Protein AF-A0A094IDE1-F1 (afdb_monomer_lite)

pLDDT: mean 78.87, std 13.68, range [34.0, 98.5]

Structure (mmCIF, N/CA/C/O backbone):
data_AF-A0A094IDE1-F1
#
_entry.id   AF-A0A094IDE1-F1
#
loop_
_atom_site.group_PDB
_atom_site.id
_atom_site.type_symbol
_atom_site.label_atom_id
_atom_site.label_alt_id
_atom_site.label_comp_id
_atom_site.label_asym_id
_atom_site.label_entity_id
_atom_site.label_seq_id
_atom_site.pdbx_PDB_ins_code
_atom_site.Cartn_x
_atom_site.Cartn_y
_atom_site.Cartn_z
_atom_site.occupancy
_atom_site.B_iso_or_equiv
_atom_site.auth_seq_id
_atom_site.auth_comp_id
_atom_site.auth_asym_id
_atom_site.auth_atom_id
_atom_site.pdbx_PDB_model_num
ATOM 1 N N . MET A 1 1 ? 25.109 -24.967 -20.347 1.00 55.81 1 MET A N 1
ATOM 2 C CA . MET A 1 1 ? 25.948 -24.856 -19.136 1.00 55.81 1 MET A CA 1
ATOM 3 C C . MET A 1 1 ? 25.059 -24.423 -17.988 1.00 55.81 1 MET A C 1
ATOM 5 O O . MET A 1 1 ? 24.215 -23.562 -18.200 1.00 55.81 1 MET A O 1
ATOM 9 N N . ASP A 1 2 ? 25.184 -25.061 -16.828 1.00 80.00 2 ASP A N 1
ATOM 10 C CA . ASP A 1 2 ? 24.401 -24.731 -15.633 1.00 80.00 2 ASP A CA 1
ATOM 11 C C . ASP A 1 2 ? 24.764 -23.322 -15.111 1.00 80.00 2 ASP A C 1
ATOM 13 O O . ASP A 1 2 ? 25.940 -22.954 -15.069 1.00 80.00 2 ASP A O 1
ATOM 17 N N . GLN A 1 3 ? 23.766 -22.520 -14.722 1.00 69.69 3 GLN A N 1
ATOM 18 C CA . GLN A 1 3 ? 23.968 -21.130 -14.281 1.00 69.69 3 GLN A CA 1
ATOM 19 C C . GLN A 1 3 ? 24.822 -21.046 -13.009 1.00 69.69 3 GLN A C 1
ATOM 21 O O . GLN A 1 3 ? 25.585 -20.094 -12.828 1.00 69.69 3 GLN A O 1
ATOM 26 N N . GLY A 1 4 ? 24.750 -22.070 -12.152 1.00 72.75 4 GLY A N 1
ATOM 27 C CA . GLY A 1 4 ? 25.631 -22.200 -10.993 1.00 72.75 4 GLY A CA 1
ATOM 28 C C . GLY A 1 4 ? 27.096 -22.397 -11.386 1.00 72.75 4 GLY A C 1
ATOM 29 O O . GLY A 1 4 ? 27.989 -21.887 -10.711 1.00 72.75 4 GLY A O 1
ATOM 30 N N . THR A 1 5 ? 27.353 -23.069 -12.508 1.00 78.56 5 THR A N 1
ATOM 31 C CA . THR A 1 5 ? 28.706 -23.309 -13.030 1.00 78.56 5 THR A CA 1
ATOM 32 C C . THR A 1 5 ? 29.321 -22.026 -13.600 1.00 78.56 5 THR A C 1
ATOM 34 O O . THR A 1 5 ? 30.463 -21.704 -13.278 1.00 78.56 5 THR A O 1
ATOM 37 N N . GLN A 1 6 ? 28.542 -21.224 -14.334 1.00 78.31 6 GLN A N 1
ATOM 38 C CA . GLN A 1 6 ? 28.985 -19.924 -14.858 1.00 78.31 6 GLN A CA 1
ATOM 39 C C . GLN A 1 6 ? 29.298 -18.915 -13.737 1.00 78.31 6 GLN A C 1
ATOM 41 O O . GLN A 1 6 ? 30.279 -18.174 -13.809 1.00 78.31 6 GLN A O 1
ATOM 46 N N . MET A 1 7 ? 28.494 -18.899 -12.666 1.00 80.88 7 MET A N 1
ATOM 47 C CA . MET A 1 7 ? 28.746 -18.019 -11.521 1.00 80.88 7 MET A CA 1
ATOM 48 C C . MET A 1 7 ? 29.984 -18.461 -10.721 1.00 80.88 7 MET A C 1
ATOM 50 O O . MET A 1 7 ? 30.733 -17.614 -10.232 1.00 80.88 7 MET A O 1
ATOM 54 N N . ARG A 1 8 ? 30.235 -19.776 -10.618 1.00 83.69 8 ARG A N 1
ATOM 55 C CA . ARG A 1 8 ? 31.459 -20.327 -10.007 1.00 83.69 8 ARG A CA 1
ATOM 56 C C . ARG A 1 8 ? 32.709 -19.962 -10.795 1.00 83.69 8 ARG A C 1
ATOM 58 O O . ARG A 1 8 ? 33.709 -19.603 -10.185 1.00 83.69 8 ARG A O 1
ATOM 65 N N . GLU A 1 9 ? 32.639 -19.998 -12.120 1.00 86.44 9 GLU A N 1
ATOM 66 C CA . GLU A 1 9 ? 33.736 -19.567 -12.987 1.00 86.44 9 GLU A CA 1
ATOM 67 C C . GLU A 1 9 ? 34.013 -18.062 -12.845 1.00 86.44 9 GLU A C 1
ATOM 69 O O . GLU A 1 9 ? 35.162 -17.659 -12.681 1.00 86.44 9 GLU A O 1
ATOM 74 N N . ALA A 1 10 ? 32.963 -17.232 -12.815 1.00 85.44 10 ALA A N 1
ATOM 75 C CA . ALA A 1 10 ? 33.103 -15.783 -12.673 1.00 85.44 10 ALA A CA 1
ATOM 76 C C . ALA A 1 10 ? 33.709 -15.362 -11.321 1.00 85.44 10 ALA A C 1
ATOM 78 O O . ALA A 1 10 ? 34.548 -14.465 -11.282 1.00 85.44 10 ALA A O 1
ATOM 79 N N . LEU A 1 11 ? 33.293 -15.994 -10.217 1.00 84.44 11 LEU A N 1
ATOM 80 C CA . LEU A 1 11 ? 33.782 -15.692 -8.863 1.00 84.44 11 LEU A CA 1
ATOM 81 C C . LEU A 1 11 ? 35.120 -16.375 -8.536 1.00 84.44 11 LEU A C 1
ATOM 83 O O . LEU A 1 11 ? 35.848 -15.912 -7.655 1.00 84.44 11 LEU A O 1
ATOM 87 N N . GLY A 1 12 ? 35.448 -17.468 -9.230 1.00 87.81 12 GLY A N 1
ATOM 88 C CA . GLY A 1 12 ? 36.700 -18.203 -9.083 1.00 87.81 12 GLY A CA 1
ATOM 89 C C . GLY A 1 12 ? 37.031 -18.540 -7.626 1.00 87.81 12 GLY A C 1
ATOM 90 O O . GLY A 1 12 ? 36.209 -19.068 -6.877 1.00 87.81 12 GLY A O 1
ATOM 91 N N . HIS A 1 13 ? 38.253 -18.204 -7.210 1.00 83.56 13 HIS A N 1
ATOM 92 C CA . HIS A 1 13 ? 38.756 -18.471 -5.859 1.00 83.56 13 HIS A CA 1
ATOM 93 C C . HIS A 1 13 ? 38.048 -17.673 -4.745 1.00 83.56 13 HIS A C 1
ATOM 95 O O . HIS A 1 13 ? 38.183 -18.027 -3.576 1.00 83.56 13 HIS A O 1
ATOM 101 N N . GLN A 1 14 ? 37.284 -16.628 -5.090 1.00 82.75 14 GLN A N 1
ATOM 102 C CA . GLN A 1 14 ? 36.482 -15.825 -4.153 1.00 82.75 14 GLN A CA 1
ATOM 103 C C . GLN A 1 14 ? 35.019 -16.287 -4.109 1.00 82.75 14 GLN A C 1
ATOM 105 O O . GLN A 1 14 ? 34.129 -15.568 -3.648 1.00 82.75 14 GLN A O 1
ATOM 110 N N . TRP A 1 15 ? 34.744 -17.507 -4.578 1.00 85.12 15 TRP A N 1
ATOM 111 C CA . TRP A 1 15 ? 33.437 -18.128 -4.419 1.00 85.12 15 TRP A CA 1
ATOM 112 C C . TRP A 1 15 ? 32.988 -18.133 -2.948 1.00 85.12 15 TRP A C 1
ATOM 114 O O . TRP A 1 15 ? 33.738 -18.505 -2.046 1.00 85.12 15 TRP A O 1
ATOM 124 N N . GLY A 1 16 ? 31.737 -17.732 -2.708 1.00 84.44 16 GLY A N 1
ATOM 125 C CA . GLY A 1 16 ? 31.177 -17.595 -1.360 1.00 84.44 16 GLY A CA 1
ATOM 126 C C . GLY A 1 16 ? 31.509 -16.267 -0.671 1.00 84.44 16 GLY A C 1
ATOM 127 O O . GLY A 1 16 ? 31.063 -16.036 0.454 1.00 84.44 16 GLY A O 1
ATOM 128 N N . ASP A 1 17 ? 32.249 -15.370 -1.325 1.00 87.88 17 ASP A N 1
ATOM 129 C CA . ASP A 1 17 ? 32.422 -14.004 -0.852 1.00 87.88 17 ASP A CA 1
ATOM 130 C C . ASP A 1 17 ? 31.325 -13.073 -1.366 1.00 87.88 17 ASP A C 1
ATOM 132 O O . ASP A 1 17 ? 31.379 -12.560 -2.481 1.00 87.88 17 ASP A O 1
ATOM 136 N N . GLN A 1 18 ? 30.308 -12.861 -0.528 1.00 88.19 18 GLN A N 1
ATOM 137 C CA . GLN A 1 18 ? 29.181 -11.988 -0.851 1.00 88.19 18 GLN A CA 1
ATOM 138 C C . GLN A 1 18 ? 29.598 -10.525 -1.011 1.00 88.19 18 GLN A C 1
ATOM 140 O O . GLN A 1 18 ? 29.046 -9.842 -1.869 1.00 88.19 18 GLN A O 1
ATOM 145 N N . ALA A 1 19 ? 30.571 -10.048 -0.227 1.00 89.25 19 ALA A N 1
ATOM 146 C CA . ALA A 1 19 ? 31.043 -8.676 -0.352 1.00 89.25 19 ALA A CA 1
ATOM 147 C C . ALA A 1 19 ? 31.693 -8.488 -1.727 1.00 89.25 19 ALA A C 1
ATOM 149 O O . ALA A 1 19 ? 31.255 -7.639 -2.499 1.00 89.25 19 ALA A O 1
ATOM 150 N N . TYR A 1 20 ? 32.628 -9.368 -2.093 1.00 90.69 20 TYR A N 1
ATOM 151 C CA . TYR A 1 20 ? 33.264 -9.341 -3.410 1.00 90.69 20 TYR A CA 1
ATOM 152 C C . TYR A 1 20 ? 32.256 -9.476 -4.563 1.00 90.69 20 TYR A C 1
ATOM 154 O O . TYR A 1 20 ? 32.293 -8.698 -5.519 1.00 90.69 20 TYR A O 1
ATOM 162 N N . ALA A 1 21 ? 31.315 -10.421 -4.453 1.00 89.81 21 ALA A N 1
ATOM 163 C CA . ALA A 1 21 ? 30.282 -10.667 -5.459 1.00 89.81 21 ALA A CA 1
ATOM 164 C C . ALA A 1 21 ? 29.411 -9.430 -5.736 1.00 89.81 21 ALA A C 1
ATOM 166 O O . ALA A 1 21 ? 28.999 -9.198 -6.873 1.00 89.81 21 ALA A O 1
ATOM 167 N N . LEU A 1 22 ? 29.152 -8.624 -4.705 1.00 89.94 22 LEU A N 1
ATOM 168 C CA . LEU A 1 22 ? 28.346 -7.407 -4.795 1.00 89.94 22 LEU A CA 1
ATOM 169 C C . LEU A 1 22 ? 29.171 -6.153 -5.102 1.00 89.94 22 LEU A C 1
ATOM 171 O O . LEU A 1 22 ? 28.612 -5.061 -5.180 1.00 89.94 22 LEU A O 1
ATOM 175 N N . GLY A 1 23 ? 30.485 -6.283 -5.298 1.00 90.50 23 GLY A N 1
ATOM 176 C CA . GLY A 1 23 ? 31.343 -5.126 -5.513 1.00 90.50 23 GLY A CA 1
ATOM 177 C C . GLY A 1 23 ? 31.564 -4.310 -4.243 1.00 90.50 23 GLY A C 1
ATOM 178 O O . GLY A 1 23 ? 31.624 -3.084 -4.309 1.00 90.50 23 GLY A O 1
ATOM 179 N N . ALA A 1 24 ? 31.724 -4.980 -3.108 1.00 90.62 24 ALA A N 1
ATOM 180 C CA . ALA A 1 24 ? 32.200 -4.410 -1.860 1.00 90.62 24 ALA A CA 1
ATOM 181 C C . ALA A 1 24 ? 33.554 -5.020 -1.463 1.00 90.62 24 ALA A C 1
ATOM 183 O O . ALA A 1 24 ? 33.880 -6.157 -1.803 1.00 90.62 24 ALA A O 1
ATOM 184 N N . TRP A 1 25 ? 34.333 -4.255 -0.703 1.00 91.62 25 TRP A N 1
ATOM 185 C CA . TRP A 1 25 ? 35.571 -4.730 -0.090 1.00 91.62 25 TRP A CA 1
ATOM 186 C C . TRP A 1 25 ? 35.246 -5.671 1.079 1.00 91.62 25 TRP A C 1
ATOM 188 O O . TRP A 1 25 ? 34.491 -5.292 1.977 1.00 91.62 25 TRP A O 1
ATOM 198 N N . SER A 1 26 ? 35.799 -6.887 1.076 1.00 85.69 26 SER A N 1
ATOM 199 C CA . SER A 1 26 ? 35.499 -7.918 2.082 1.00 85.69 26 SER A CA 1
ATOM 200 C C . SER A 1 26 ? 36.403 -7.847 3.316 1.00 85.69 26 SER A C 1
ATOM 202 O O . SER A 1 26 ? 36.027 -8.322 4.386 1.00 85.69 26 SER A O 1
ATOM 204 N N . GLY A 1 27 ? 37.617 -7.300 3.169 1.00 85.19 27 GLY A N 1
ATOM 205 C CA . GLY A 1 27 ? 38.650 -7.310 4.213 1.00 85.19 27 GLY A CA 1
ATOM 206 C C . GLY A 1 27 ? 39.149 -8.704 4.596 1.00 85.19 27 GLY A C 1
ATOM 207 O O . GLY A 1 27 ? 39.802 -8.873 5.626 1.00 85.19 27 GLY A O 1
ATOM 208 N N . ARG A 1 28 ? 38.837 -9.720 3.786 1.00 83.75 28 ARG A N 1
ATOM 209 C CA . ARG A 1 28 ? 39.123 -11.118 4.087 1.00 83.75 28 ARG A CA 1
ATOM 210 C C . ARG A 1 28 ? 40.629 -11.389 3.986 1.00 83.75 28 ARG A C 1
ATOM 212 O O . ARG A 1 28 ? 41.303 -10.932 3.061 1.00 83.75 28 ARG A O 1
ATOM 219 N N . LEU A 1 29 ? 41.161 -12.134 4.953 1.00 85.06 29 LEU A N 1
ATOM 220 C CA . LEU A 1 29 ? 42.568 -12.534 4.999 1.00 85.06 29 LEU A CA 1
ATOM 221 C C . LEU A 1 29 ? 42.732 -13.957 4.463 1.00 85.06 29 LEU A C 1
ATOM 223 O O . LEU A 1 29 ? 41.872 -14.811 4.675 1.00 85.06 29 LEU A O 1
ATOM 227 N N . ASN A 1 30 ? 43.852 -14.228 3.796 1.00 82.94 30 ASN A N 1
ATOM 228 C CA . ASN A 1 30 ? 44.222 -15.592 3.428 1.00 82.94 30 ASN A CA 1
ATOM 229 C C . ASN A 1 30 ? 44.896 -16.334 4.601 1.00 82.94 30 ASN A C 1
ATOM 231 O O . ASN A 1 30 ? 45.147 -15.779 5.673 1.00 82.94 30 ASN A O 1
ATOM 235 N N . THR A 1 31 ? 45.265 -17.596 4.375 1.00 83.19 31 THR A N 1
ATOM 236 C CA . THR A 1 31 ? 45.986 -18.441 5.346 1.00 83.19 31 THR A CA 1
ATOM 237 C C . THR A 1 31 ? 47.345 -17.878 5.777 1.00 83.19 31 THR A C 1
ATOM 239 O O . THR A 1 31 ? 47.835 -18.219 6.848 1.00 83.19 31 THR A O 1
ATOM 242 N N . ARG A 1 32 ? 47.938 -16.980 4.982 1.00 86.00 32 ARG A N 1
ATOM 243 C CA . ARG A 1 32 ? 49.190 -16.266 5.277 1.00 86.00 32 ARG A CA 1
ATOM 244 C C . ARG A 1 32 ? 48.961 -14.891 5.921 1.00 86.00 32 ARG A C 1
ATOM 246 O O . ARG A 1 32 ? 49.900 -14.109 6.016 1.00 86.00 32 ARG A O 1
ATOM 253 N N . ARG A 1 33 ? 47.732 -14.593 6.366 1.00 83.12 33 ARG A N 1
ATOM 254 C CA . ARG A 1 33 ? 47.313 -13.314 6.971 1.00 83.12 33 ARG A CA 1
ATOM 255 C C . ARG A 1 33 ? 47.503 -12.085 6.072 1.00 83.12 33 ARG A C 1
ATOM 257 O O . ARG A 1 33 ? 47.587 -10.970 6.577 1.00 83.12 33 ARG A O 1
ATOM 264 N N . THR A 1 34 ? 47.527 -12.254 4.752 1.00 84.62 34 THR A N 1
ATOM 265 C CA . THR A 1 34 ? 47.519 -11.123 3.813 1.00 84.62 34 THR A CA 1
ATOM 266 C C . THR A 1 34 ? 46.099 -10.841 3.329 1.00 84.62 34 THR A C 1
ATOM 268 O O . THR A 1 34 ? 45.312 -11.771 3.136 1.00 84.62 34 THR A O 1
ATOM 271 N N . LEU A 1 35 ? 45.777 -9.564 3.110 1.00 86.44 35 LEU A N 1
ATOM 272 C CA . LEU A 1 35 ? 44.493 -9.126 2.552 1.00 86.44 35 LEU A CA 1
ATOM 273 C C . LEU A 1 35 ? 44.296 -9.691 1.144 1.00 86.44 35 LEU A C 1
ATOM 275 O O . LEU A 1 35 ? 45.132 -9.472 0.271 1.00 86.44 35 LEU A O 1
ATOM 279 N N . ILE A 1 36 ? 43.185 -10.397 0.932 1.00 83.81 36 ILE A N 1
ATOM 280 C CA . ILE A 1 36 ? 42.816 -10.977 -0.368 1.00 83.81 36 ILE A CA 1
ATOM 281 C C . ILE A 1 36 ? 42.473 -9.863 -1.366 1.00 83.81 36 ILE A C 1
ATOM 283 O O . ILE A 1 36 ? 42.925 -9.889 -2.504 1.00 83.81 36 ILE A O 1
ATOM 287 N N . ASP A 1 37 ? 41.740 -8.848 -0.907 1.00 83.06 37 ASP A N 1
ATOM 288 C CA . ASP A 1 37 ? 41.305 -7.706 -1.720 1.00 83.06 37 ASP A CA 1
ATOM 289 C C . ASP A 1 37 ? 42.350 -6.580 -1.811 1.00 83.06 37 ASP A C 1
ATOM 291 O O . ASP A 1 37 ? 42.128 -5.570 -2.479 1.00 83.06 37 ASP A O 1
ATOM 295 N N . GLY A 1 38 ? 43.482 -6.730 -1.118 1.00 86.12 38 GLY A N 1
ATOM 296 C CA . GLY A 1 38 ? 44.446 -5.654 -0.923 1.00 86.12 38 GLY A CA 1
ATOM 297 C C . GLY A 1 38 ? 43.930 -4.519 -0.018 1.00 86.12 38 GLY A C 1
ATOM 298 O O . GLY A 1 38 ? 42.896 -4.658 0.652 1.00 86.12 38 GLY A O 1
ATOM 299 N N . PRO A 1 39 ? 44.677 -3.401 0.050 1.00 87.88 39 PRO A N 1
ATOM 300 C CA . PRO A 1 39 ? 44.295 -2.218 0.817 1.00 87.88 39 PRO A CA 1
ATOM 301 C C . PRO A 1 39 ? 42.953 -1.658 0.342 1.00 87.88 39 PRO A C 1
ATOM 303 O O . PRO A 1 39 ? 42.670 -1.620 -0.856 1.00 87.88 39 PRO A O 1
ATOM 306 N N . LYS A 1 40 ? 42.122 -1.195 1.278 1.00 85.88 40 LYS A N 1
ATOM 307 C CA . LYS A 1 40 ? 40.785 -0.672 0.964 1.00 85.88 40 LYS A CA 1
ATOM 308 C C . LYS A 1 40 ? 40.859 0.580 0.086 1.00 85.88 40 LYS A C 1
ATOM 310 O O . LYS A 1 40 ? 39.990 0.809 -0.747 1.00 85.88 40 LYS A O 1
ATOM 315 N N . GLU A 1 41 ? 41.911 1.368 0.260 1.00 87.88 41 GLU A N 1
ATOM 316 C CA . GLU A 1 41 ? 42.139 2.660 -0.385 1.00 87.88 41 GLU A CA 1
ATOM 317 C C . GLU A 1 41 ? 42.417 2.521 -1.887 1.00 87.88 41 GLU A C 1
ATOM 319 O O . GLU A 1 41 ? 42.100 3.419 -2.664 1.00 87.88 41 GLU A O 1
ATOM 324 N N . SER A 1 42 ? 42.987 1.390 -2.308 1.00 86.94 42 SER A N 1
ATOM 325 C CA . SER A 1 42 ? 43.274 1.079 -3.712 1.00 86.94 42 SER A CA 1
ATOM 326 C C . SER A 1 42 ? 42.302 0.061 -4.312 1.00 86.94 42 SER A C 1
ATOM 328 O O . SER A 1 42 ? 42.456 -0.335 -5.472 1.00 86.94 42 SER A O 1
ATOM 330 N N . TRP A 1 43 ? 41.289 -0.348 -3.545 1.00 89.38 43 TRP A N 1
ATOM 331 C CA . TRP A 1 43 ? 40.355 -1.384 -3.947 1.00 89.38 43 TRP A CA 1
ATOM 332 C C . TRP A 1 43 ? 39.455 -0.930 -5.099 1.00 89.38 43 TRP A C 1
ATOM 334 O O . TRP A 1 43 ? 38.928 0.185 -5.114 1.00 89.38 43 TRP A O 1
ATOM 344 N N . LYS A 1 44 ? 39.248 -1.826 -6.071 1.00 90.62 44 LYS A N 1
ATOM 345 C CA . LYS A 1 44 ? 38.354 -1.601 -7.208 1.00 90.62 44 LYS A CA 1
ATOM 346 C C . LYS A 1 44 ? 37.441 -2.809 -7.424 1.00 90.62 44 LYS A C 1
ATOM 348 O O . LYS A 1 44 ? 37.935 -3.937 -7.450 1.00 90.62 44 LYS A O 1
ATOM 353 N N . PRO A 1 45 ? 36.135 -2.590 -7.651 1.00 91.50 45 PRO A N 1
ATOM 354 C CA . PRO A 1 45 ? 35.205 -3.669 -7.939 1.00 91.50 45 PRO A CA 1
ATOM 355 C C . PRO A 1 45 ? 35.550 -4.383 -9.246 1.00 91.50 45 PRO A C 1
ATOM 357 O O . PRO A 1 45 ? 35.848 -3.752 -10.265 1.00 91.50 45 PRO A O 1
ATOM 360 N N . ASN A 1 46 ? 35.396 -5.706 -9.256 1.00 90.31 46 ASN A N 1
ATOM 361 C CA . ASN A 1 46 ? 35.456 -6.475 -10.489 1.00 90.31 46 ASN A CA 1
ATOM 362 C C . ASN A 1 46 ? 34.113 -6.386 -11.231 1.00 90.31 46 ASN A C 1
ATOM 364 O O . ASN A 1 46 ? 33.170 -7.130 -10.963 1.00 90.31 46 ASN A O 1
ATOM 368 N N . LEU A 1 47 ? 34.030 -5.481 -12.209 1.00 89.44 47 LEU A N 1
ATOM 369 C CA . LEU A 1 47 ? 32.820 -5.269 -13.012 1.00 89.44 47 LEU A CA 1
ATOM 370 C C . LEU A 1 47 ? 32.346 -6.528 -13.754 1.00 89.44 47 LEU A C 1
ATOM 372 O O . LEU A 1 47 ? 31.150 -6.654 -14.009 1.00 89.44 47 LEU A O 1
ATOM 376 N N . LYS A 1 48 ? 33.246 -7.459 -14.107 1.00 90.12 48 LYS A N 1
ATOM 377 C CA . LYS A 1 48 ? 32.859 -8.724 -14.755 1.00 90.12 48 LYS A CA 1
ATOM 378 C C . LYS A 1 48 ? 32.077 -9.611 -13.786 1.00 90.12 48 LYS A C 1
ATOM 380 O O . LYS A 1 48 ? 31.047 -10.155 -14.169 1.00 90.12 48 LYS A O 1
ATOM 385 N N . VAL A 1 49 ? 32.526 -9.679 -12.533 1.00 90.12 49 VAL A N 1
ATOM 386 C CA . VAL A 1 49 ? 31.852 -10.415 -11.453 1.00 90.12 49 VAL A CA 1
ATOM 387 C C . VAL A 1 49 ? 30.492 -9.801 -11.157 1.00 90.12 49 VAL A C 1
ATOM 389 O O . VAL A 1 49 ? 29.493 -10.508 -11.177 1.00 90.12 49 VAL A O 1
ATOM 392 N N . ILE A 1 50 ? 30.427 -8.480 -10.981 1.00 89.50 50 ILE A N 1
ATOM 393 C CA . ILE A 1 50 ? 29.166 -7.786 -10.683 1.00 89.50 50 ILE A CA 1
ATOM 394 C C . ILE A 1 50 ? 28.144 -8.003 -11.805 1.00 89.50 50 ILE A C 1
ATOM 396 O O . ILE A 1 50 ? 26.993 -8.338 -11.540 1.00 89.50 50 ILE A O 1
ATOM 400 N N . LYS A 1 51 ? 28.560 -7.870 -13.072 1.00 90.31 51 LYS A N 1
ATOM 401 C CA . LYS A 1 51 ? 27.685 -8.139 -14.223 1.00 90.31 51 LYS A CA 1
ATOM 402 C C . LYS A 1 51 ? 27.210 -9.590 -14.258 1.00 90.31 51 LYS A C 1
ATOM 404 O O . LYS A 1 51 ? 26.040 -9.820 -14.545 1.00 90.31 51 LYS A O 1
ATOM 409 N N . ALA A 1 52 ? 28.083 -10.549 -13.946 1.00 89.38 52 ALA A N 1
ATOM 410 C CA . ALA A 1 52 ? 27.716 -11.960 -13.875 1.00 89.38 52 ALA A CA 1
ATOM 411 C C . ALA A 1 52 ? 26.715 -12.239 -12.741 1.00 89.38 52 ALA A C 1
ATOM 413 O O . ALA A 1 52 ? 25.758 -12.977 -12.950 1.00 89.38 52 ALA A O 1
ATOM 414 N N . VAL A 1 53 ? 26.881 -11.609 -11.573 1.00 90.50 53 VAL A N 1
ATOM 415 C CA . VAL A 1 53 ? 25.960 -11.736 -10.431 1.00 90.50 53 VAL A CA 1
ATOM 416 C C . VAL A 1 53 ? 24.598 -11.121 -10.745 1.00 90.50 53 VAL A C 1
ATOM 418 O O . VAL A 1 53 ? 23.578 -11.754 -10.480 1.00 90.50 53 VAL A O 1
ATOM 421 N N . ILE A 1 54 ? 24.564 -9.935 -11.363 1.00 87.88 54 ILE A N 1
ATOM 422 C CA . ILE A 1 54 ? 23.315 -9.312 -11.828 1.00 87.88 54 ILE A CA 1
ATOM 423 C C . ILE A 1 54 ? 22.634 -10.222 -12.852 1.00 87.88 54 ILE A C 1
ATOM 425 O O . ILE A 1 54 ? 21.474 -10.564 -12.664 1.00 87.88 54 ILE A O 1
ATOM 429 N N . HIS A 1 55 ? 23.353 -10.674 -13.884 1.00 86.81 55 HIS A N 1
ATOM 430 C CA . HIS A 1 55 ? 22.812 -11.577 -14.905 1.00 86.81 55 HIS A CA 1
ATOM 431 C C . HIS A 1 55 ? 22.272 -12.876 -14.292 1.00 86.81 55 HIS A C 1
ATOM 433 O O . HIS A 1 55 ? 21.209 -13.359 -14.675 1.00 86.81 55 HIS A O 1
ATOM 439 N N . PHE A 1 56 ? 22.991 -13.471 -13.344 1.00 87.81 56 PHE A N 1
ATOM 440 C CA . PHE A 1 56 ? 22.532 -14.667 -12.648 1.00 87.81 56 PHE A CA 1
ATOM 441 C C . PHE A 1 56 ? 21.245 -14.386 -11.864 1.00 87.81 56 PHE A C 1
ATOM 443 O O . PHE A 1 56 ? 20.276 -15.135 -11.971 1.00 87.81 56 PHE A O 1
ATOM 450 N N . ALA A 1 57 ? 21.199 -13.287 -11.110 1.00 87.19 57 ALA A N 1
ATOM 451 C CA . ALA A 1 57 ? 20.033 -12.917 -10.319 1.00 87.19 57 ALA A CA 1
ATOM 452 C C . ALA A 1 57 ? 18.802 -12.610 -11.190 1.00 87.19 57 ALA A C 1
ATOM 454 O O . ALA A 1 57 ? 17.693 -12.987 -10.815 1.00 87.19 57 ALA A O 1
ATOM 455 N N . THR A 1 58 ? 18.987 -11.995 -12.360 1.00 83.12 58 THR A N 1
ATOM 456 C CA . THR A 1 58 ? 17.891 -11.737 -13.304 1.00 83.12 58 THR A CA 1
ATOM 457 C C . THR A 1 58 ? 17.419 -13.003 -14.006 1.00 83.12 58 THR A C 1
ATOM 459 O O . THR A 1 58 ? 16.224 -13.268 -14.062 1.00 83.12 58 THR A O 1
ATOM 462 N N . THR A 1 59 ? 18.341 -13.845 -14.478 1.00 83.81 59 THR A N 1
ATOM 463 C CA . THR A 1 59 ? 17.987 -15.058 -15.240 1.00 83.81 59 THR A CA 1
ATOM 464 C C . THR A 1 59 ? 17.393 -16.153 -14.351 1.00 83.81 59 THR A C 1
ATOM 466 O O . THR A 1 59 ? 16.587 -16.953 -14.815 1.00 83.81 59 THR A O 1
ATOM 469 N N . THR A 1 60 ? 17.746 -16.181 -13.062 1.00 83.69 60 THR A N 1
ATOM 470 C CA . THR A 1 60 ? 17.111 -17.070 -12.070 1.00 83.69 60 THR A CA 1
ATOM 471 C C . THR A 1 60 ? 15.798 -16.518 -11.505 1.00 83.69 60 THR A C 1
ATOM 473 O O . THR A 1 60 ? 15.212 -17.152 -10.630 1.00 83.69 60 THR A O 1
ATOM 476 N N . GLY A 1 61 ? 15.341 -15.338 -11.949 1.00 79.38 61 GLY A N 1
ATOM 477 C CA . GLY A 1 61 ? 14.122 -14.696 -11.443 1.00 79.38 61 GLY A CA 1
ATOM 478 C C . GLY A 1 61 ? 14.219 -14.215 -9.990 1.00 79.38 61 GLY A C 1
ATOM 479 O O . GLY A 1 61 ? 13.207 -13.898 -9.371 1.00 79.38 61 GLY A O 1
ATOM 480 N N . ARG A 1 62 ? 15.428 -14.154 -9.414 1.00 79.62 62 ARG A N 1
ATOM 481 C CA . ARG A 1 62 ? 15.660 -13.606 -8.065 1.00 79.62 62 ARG A CA 1
ATOM 482 C C . ARG A 1 62 ? 15.536 -12.084 -8.042 1.00 79.62 62 ARG A C 1
ATOM 484 O O . ARG A 1 62 ? 15.267 -11.511 -6.991 1.00 79.62 62 ARG A O 1
ATOM 491 N N . ILE A 1 63 ? 15.747 -11.444 -9.191 1.00 75.19 63 ILE A N 1
ATOM 492 C CA . ILE A 1 63 ? 15.518 -10.020 -9.425 1.00 75.19 63 ILE A CA 1
ATOM 493 C C . ILE A 1 63 ? 14.733 -9.887 -10.731 1.00 75.19 63 ILE A C 1
ATOM 495 O O . ILE A 1 63 ? 15.246 -10.221 -11.795 1.00 75.19 63 ILE A O 1
ATOM 499 N N . ASN A 1 64 ? 13.510 -9.366 -10.667 1.00 69.44 64 ASN A N 1
ATOM 500 C CA . ASN A 1 64 ? 12.751 -9.021 -11.867 1.00 69.44 64 ASN A CA 1
ATOM 501 C C . ASN A 1 64 ? 13.279 -7.704 -12.445 1.00 69.44 64 ASN A C 1
ATOM 503 O O . ASN A 1 64 ? 13.186 -6.657 -11.805 1.00 69.44 64 ASN A O 1
ATOM 507 N N . THR A 1 65 ? 13.832 -7.762 -13.657 1.00 62.81 65 THR A N 1
ATOM 508 C CA . THR A 1 65 ? 14.241 -6.581 -14.441 1.00 62.81 65 THR A CA 1
ATOM 509 C C . THR A 1 65 ? 13.294 -6.273 -15.589 1.00 62.81 65 THR A C 1
ATOM 511 O O . THR A 1 65 ? 13.635 -5.460 -16.450 1.00 62.81 65 THR A O 1
ATOM 514 N N . ASP A 1 66 ? 12.123 -6.911 -15.624 1.00 63.22 66 ASP A N 1
ATOM 515 C CA . ASP A 1 66 ? 11.109 -6.581 -16.615 1.00 63.22 66 ASP A CA 1
ATOM 516 C C . ASP A 1 66 ? 10.804 -5.081 -16.542 1.00 63.22 66 ASP A C 1
ATOM 518 O O . ASP A 1 66 ? 10.629 -4.543 -15.439 1.00 63.22 66 ASP A O 1
ATOM 522 N N . PRO A 1 67 ? 10.780 -4.373 -17.688 1.00 63.16 67 PRO A N 1
ATOM 523 C CA . PRO A 1 67 ? 10.414 -2.971 -17.717 1.00 63.16 67 PRO A CA 1
ATOM 524 C C . PRO A 1 67 ? 9.055 -2.814 -17.046 1.00 63.16 67 PRO A C 1
ATOM 526 O O . PRO A 1 67 ? 8.047 -3.306 -17.549 1.00 63.16 67 PRO A O 1
ATOM 529 N N . TRP A 1 68 ? 9.040 -2.155 -15.890 1.00 63.38 68 TRP A N 1
ATOM 530 C CA . TRP A 1 68 ? 7.820 -1.929 -15.130 1.00 63.38 68 TRP A CA 1
ATOM 531 C C . TRP A 1 68 ? 6.748 -1.308 -16.037 1.00 63.38 68 TRP A C 1
ATOM 533 O O . TRP A 1 68 ? 7.004 -0.305 -16.703 1.00 63.38 68 TRP A O 1
ATOM 543 N N . VAL A 1 69 ? 5.556 -1.906 -16.081 1.00 69.31 69 VAL A N 1
ATOM 544 C CA . VAL A 1 69 ? 4.426 -1.423 -16.889 1.00 69.31 69 VAL A CA 1
ATOM 545 C C . VAL A 1 69 ? 3.443 -0.686 -15.981 1.00 69.31 69 VAL A C 1
ATOM 547 O O . VAL A 1 69 ? 3.284 -1.017 -14.804 1.00 69.31 69 VAL A O 1
ATOM 550 N N . SER A 1 70 ? 2.771 0.341 -16.506 1.00 72.25 70 SER A N 1
ATOM 551 C CA . SER A 1 70 ? 1.716 1.024 -15.759 1.00 72.25 70 SER A CA 1
ATOM 552 C C . SER A 1 70 ? 0.614 0.045 -15.365 1.00 72.25 70 SER A C 1
ATOM 554 O O . SER A 1 70 ? -0.011 -0.569 -16.228 1.00 72.25 70 SER A O 1
ATOM 556 N N . GLN A 1 71 ? 0.363 -0.068 -14.069 1.00 78.38 71 GLN A N 1
ATOM 557 C CA . GLN A 1 71 ? -0.628 -0.949 -13.470 1.00 78.38 71 GLN A CA 1
ATOM 558 C C . GLN A 1 71 ? -1.253 -0.237 -12.275 1.00 78.38 71 GLN A C 1
ATOM 560 O O . GLN A 1 71 ? -0.671 0.691 -11.708 1.00 78.38 71 GLN A O 1
ATOM 565 N N . THR A 1 72 ? -2.461 -0.655 -11.912 1.00 84.25 72 THR A N 1
ATOM 566 C CA . THR A 1 72 ? -3.147 -0.129 -10.732 1.00 84.25 72 THR A CA 1
ATOM 567 C C . THR A 1 72 ? -2.369 -0.555 -9.481 1.00 84.25 72 THR A C 1
ATOM 569 O O . THR A 1 72 ? -2.168 -1.755 -9.310 1.00 84.25 72 THR A O 1
ATOM 572 N N . PRO A 1 73 ? -1.893 0.380 -8.640 1.00 85.00 73 PRO A N 1
ATOM 573 C CA . PRO A 1 73 ? -1.191 0.028 -7.412 1.00 85.00 73 PRO A CA 1
ATOM 574 C C . PRO A 1 73 ? -2.179 -0.464 -6.350 1.00 85.00 73 PRO A C 1
ATOM 576 O O . PRO A 1 73 ? -3.226 0.153 -6.157 1.00 85.00 73 PRO A O 1
ATOM 579 N N . HIS A 1 74 ? -1.814 -1.529 -5.638 1.00 82.75 74 HIS A N 1
ATOM 580 C CA . HIS A 1 74 ? -2.616 -2.114 -4.553 1.00 82.75 74 HIS A CA 1
ATOM 581 C C . HIS A 1 74 ? -1.999 -1.873 -3.171 1.00 82.75 74 HIS A C 1
ATOM 583 O O . HIS A 1 74 ? -2.613 -2.160 -2.149 1.00 82.75 74 HIS A O 1
ATOM 589 N N . ASN A 1 75 ? -0.769 -1.360 -3.118 1.00 83.94 75 ASN A N 1
ATOM 590 C CA . ASN A 1 75 ? -0.089 -1.029 -1.872 1.00 83.94 75 ASN A CA 1
ATOM 591 C C . ASN A 1 75 ? 0.799 0.224 -2.023 1.00 83.94 75 ASN A C 1
ATOM 593 O O . ASN A 1 75 ? 1.105 0.648 -3.146 1.00 83.94 75 ASN A O 1
ATOM 597 N N . PRO A 1 76 ? 1.243 0.830 -0.903 1.00 79.56 76 PRO A N 1
ATOM 598 C CA . PRO A 1 76 ? 2.045 2.053 -0.939 1.00 79.56 76 PRO A CA 1
ATOM 599 C C . PRO A 1 76 ? 3.375 1.902 -1.688 1.00 79.56 76 PRO A C 1
ATOM 601 O O . PRO A 1 76 ? 3.809 2.830 -2.369 1.00 79.56 76 PRO A O 1
ATOM 604 N N . THR A 1 77 ? 4.015 0.733 -1.603 1.00 79.81 77 THR A N 1
ATOM 605 C CA . THR A 1 77 ? 5.290 0.459 -2.280 1.00 79.81 77 THR A CA 1
ATOM 606 C C . THR A 1 77 ? 5.113 0.461 -3.798 1.00 79.81 77 THR A C 1
ATOM 608 O O . THR A 1 77 ? 5.874 1.115 -4.510 1.00 79.81 77 THR A O 1
ATOM 611 N N . GLU A 1 78 ? 4.064 -0.190 -4.304 1.00 83.12 78 GLU A N 1
ATOM 612 C CA . GLU A 1 78 ? 3.692 -0.157 -5.722 1.00 83.12 78 GLU A CA 1
ATOM 613 C C . GLU A 1 78 ? 3.353 1.259 -6.194 1.00 83.12 78 GLU A C 1
ATOM 615 O O . GLU A 1 78 ? 3.748 1.648 -7.293 1.00 83.12 78 GLU A O 1
ATOM 620 N N . ALA A 1 79 ? 2.678 2.064 -5.367 1.00 83.00 79 ALA A N 1
ATOM 621 C CA . ALA A 1 79 ? 2.370 3.455 -5.695 1.00 83.00 79 ALA A CA 1
ATOM 622 C C . ALA A 1 79 ? 3.643 4.313 -5.862 1.00 83.00 79 ALA A C 1
ATOM 624 O O . ALA A 1 79 ? 3.725 5.146 -6.775 1.00 83.00 79 ALA A O 1
ATOM 625 N N . LEU A 1 80 ? 4.668 4.085 -5.033 1.00 82.56 80 LEU A N 1
ATOM 626 C CA . LEU A 1 80 ? 5.975 4.741 -5.166 1.00 82.56 80 LEU A CA 1
ATOM 627 C C . LEU A 1 80 ? 6.721 4.282 -6.426 1.00 82.56 80 LEU A C 1
ATOM 629 O O . LEU A 1 80 ? 7.296 5.113 -7.141 1.00 82.56 80 LEU A O 1
ATOM 633 N N . SER A 1 81 ? 6.663 2.987 -6.744 1.00 81.44 81 SER A N 1
ATOM 634 C CA . SER A 1 81 ? 7.219 2.435 -7.984 1.00 81.44 81 SER A CA 1
ATOM 635 C C . SER A 1 81 ? 6.543 3.032 -9.225 1.00 81.44 81 SER A C 1
ATOM 637 O O . SER A 1 81 ? 7.240 3.523 -10.115 1.00 81.44 81 SER A O 1
ATOM 639 N N . GLN A 1 82 ? 5.204 3.115 -9.250 1.00 82.25 82 GLN A N 1
ATOM 640 C CA . GLN A 1 82 ? 4.443 3.779 -10.321 1.00 82.25 82 GLN A CA 1
ATOM 641 C C . GLN A 1 82 ? 4.825 5.259 -10.459 1.00 82.25 82 GLN A C 1
ATOM 643 O O . GLN A 1 82 ? 5.069 5.743 -11.562 1.00 82.25 82 GLN A O 1
ATOM 648 N N . THR A 1 83 ? 4.959 5.979 -9.342 1.00 83.00 83 THR A N 1
ATOM 649 C CA . THR A 1 83 ? 5.363 7.394 -9.350 1.00 83.00 83 THR A CA 1
ATOM 650 C C . THR A 1 83 ? 6.756 7.578 -9.957 1.00 83.00 83 THR A C 1
ATOM 652 O O . THR A 1 83 ? 6.985 8.490 -10.755 1.00 83.00 83 THR A O 1
ATOM 655 N N . THR A 1 84 ? 7.698 6.704 -9.603 1.00 83.69 84 THR A N 1
ATOM 656 C CA . THR A 1 84 ? 9.067 6.731 -10.137 1.00 83.69 84 THR A CA 1
ATOM 657 C C . THR A 1 84 ? 9.088 6.420 -11.634 1.00 83.69 84 THR A C 1
ATOM 659 O O . THR A 1 84 ? 9.787 7.095 -12.393 1.00 83.69 84 THR A O 1
ATOM 662 N N . PHE A 1 85 ? 8.269 5.461 -12.073 1.00 80.94 85 PHE A N 1
ATOM 663 C CA . PHE A 1 85 ? 8.087 5.112 -13.480 1.00 80.94 85 PHE A CA 1
ATOM 664 C C . PHE A 1 85 ? 7.486 6.262 -14.307 1.00 80.94 85 PHE A C 1
ATOM 666 O O . PHE A 1 85 ? 7.983 6.589 -15.385 1.00 80.94 85 PHE A O 1
ATOM 673 N N . VAL A 1 86 ? 6.465 6.948 -13.789 1.00 81.75 86 VAL A N 1
ATOM 674 C CA . VAL A 1 86 ? 5.885 8.130 -14.447 1.00 81.75 86 VAL A CA 1
ATOM 675 C C . VAL A 1 86 ? 6.919 9.252 -14.568 1.00 81.75 86 VAL A C 1
ATOM 677 O O . VAL A 1 86 ? 7.085 9.826 -15.646 1.00 81.75 86 VAL A O 1
ATOM 680 N N . LYS A 1 87 ? 7.675 9.533 -13.497 1.00 81.94 87 LYS A N 1
ATOM 681 C CA . LYS A 1 87 ? 8.740 10.553 -13.503 1.00 81.94 87 LYS A CA 1
ATOM 682 C C . LYS A 1 87 ? 9.828 10.256 -14.536 1.00 81.94 87 LYS A C 1
ATOM 684 O O . LYS A 1 87 ? 10.279 11.173 -15.223 1.00 81.94 87 LYS A O 1
ATOM 689 N N . SER A 1 88 ? 10.260 8.999 -14.658 1.00 79.25 88 SER A N 1
ATOM 690 C CA . SER A 1 88 ? 11.288 8.619 -15.633 1.00 79.25 88 SER A CA 1
ATOM 691 C C . SER A 1 88 ? 10.787 8.762 -17.073 1.00 79.25 88 SER A C 1
ATOM 693 O O . SER A 1 88 ? 11.519 9.285 -17.914 1.00 79.25 88 SER A O 1
ATOM 695 N N . ARG A 1 89 ? 9.525 8.397 -17.341 1.00 78.88 89 ARG A N 1
ATOM 696 C CA . ARG A 1 89 ? 8.872 8.587 -18.645 1.00 78.88 89 ARG A CA 1
ATOM 697 C C . ARG A 1 89 ? 8.745 10.054 -19.038 1.00 78.88 89 ARG A C 1
ATOM 699 O O . ARG A 1 89 ? 9.066 10.380 -20.173 1.00 78.88 89 ARG A O 1
ATOM 706 N N . ILE A 1 90 ? 8.333 10.925 -18.115 1.00 79.19 90 ILE A N 1
ATOM 707 C CA . ILE A 1 90 ? 8.238 12.372 -18.364 1.00 79.19 90 ILE A CA 1
ATOM 708 C C . ILE A 1 90 ? 9.619 12.948 -18.699 1.00 79.19 90 ILE A C 1
ATOM 710 O O . ILE A 1 90 ? 9.766 13.657 -19.688 1.00 79.19 90 ILE A O 1
ATOM 714 N N . ARG A 1 91 ? 10.651 12.602 -17.918 1.00 79.62 91 ARG A N 1
ATOM 715 C CA . ARG A 1 91 ? 12.020 13.101 -18.135 1.00 79.62 91 ARG A CA 1
ATOM 716 C C . ARG A 1 91 ? 12.622 12.646 -19.469 1.00 79.62 91 ARG A C 1
ATOM 718 O O . ARG A 1 91 ? 13.396 13.385 -20.064 1.00 79.62 91 ARG A O 1
ATOM 725 N N . GLY A 1 92 ? 12.299 11.432 -19.916 1.00 74.50 92 GLY A N 1
ATOM 726 C CA . GLY A 1 92 ? 12.787 10.866 -21.178 1.00 74.50 92 GLY A CA 1
ATOM 727 C C . GLY A 1 92 ? 11.938 11.202 -22.408 1.00 74.50 92 GLY A C 1
ATOM 728 O O . GLY A 1 92 ? 12.255 10.735 -23.498 1.00 74.50 92 GLY A O 1
ATOM 729 N N . HIS A 1 93 ? 10.851 11.960 -22.256 1.00 75.94 93 HIS A N 1
ATOM 730 C CA . HIS A 1 93 ? 9.917 12.239 -23.341 1.00 75.94 93 HIS A CA 1
ATOM 731 C C . HIS A 1 93 ? 10.486 13.286 -24.312 1.00 75.94 93 HIS A C 1
ATOM 733 O O . HIS A 1 93 ? 10.583 14.464 -23.979 1.00 75.94 93 HIS A O 1
ATOM 739 N N . GLN A 1 94 ? 10.824 12.865 -25.531 1.00 74.88 94 GLN A N 1
ATOM 740 C CA . GLN A 1 94 ? 11.267 13.739 -26.624 1.00 74.88 94 GLN A CA 1
ATOM 741 C C . GLN A 1 94 ? 10.383 13.478 -27.847 1.00 74.88 94 GLN A C 1
ATOM 743 O O . GLN A 1 94 ? 10.570 12.485 -28.547 1.00 74.88 94 GLN A O 1
ATOM 748 N N . GLY A 1 95 ? 9.359 14.313 -28.054 1.00 64.69 95 GLY A N 1
ATOM 749 C CA . GLY A 1 95 ? 8.503 14.293 -29.253 1.00 64.69 95 GLY A CA 1
ATOM 750 C C . GLY A 1 95 ? 7.696 13.010 -29.521 1.00 64.69 95 GLY A C 1
ATOM 751 O O . GLY A 1 95 ? 7.119 12.877 -30.595 1.00 64.69 95 GLY A O 1
ATOM 752 N N . SER A 1 96 ? 7.653 12.061 -28.583 1.00 69.25 96 SER A N 1
ATOM 753 C CA . SER A 1 96 ? 6.871 10.819 -28.688 1.00 69.25 96 SER A CA 1
ATOM 754 C C . SER A 1 96 ? 5.412 11.043 -28.268 1.00 69.25 96 SER A C 1
ATOM 756 O O . SER A 1 96 ? 5.045 12.115 -27.796 1.00 69.25 96 SER A O 1
ATOM 758 N N . SER A 1 97 ? 4.548 10.038 -28.447 1.00 75.12 97 SER A N 1
ATOM 759 C CA . SER A 1 97 ? 3.170 10.129 -27.953 1.00 75.12 97 SER A CA 1
ATOM 760 C C . SER A 1 97 ? 3.126 10.113 -26.411 1.00 75.12 97 SER A C 1
ATOM 762 O O . SER A 1 97 ? 3.707 9.205 -25.804 1.00 75.12 97 SER A O 1
ATOM 764 N N . PRO A 1 98 ? 2.376 11.026 -25.759 1.00 77.25 98 PRO A N 1
ATOM 765 C CA . PRO A 1 98 ? 2.201 11.046 -24.306 1.00 77.25 98 PRO A CA 1
ATOM 766 C C . PRO A 1 98 ? 1.244 9.957 -23.783 1.00 77.25 98 PRO A C 1
ATOM 768 O O . PRO A 1 98 ? 1.078 9.819 -22.570 1.00 77.25 98 PRO A O 1
ATOM 771 N N . THR A 1 99 ? 0.616 9.154 -24.653 1.00 80.50 99 THR A N 1
ATOM 772 C CA . THR A 1 99 ? -0.369 8.121 -24.270 1.00 80.50 99 THR A CA 1
ATOM 773 C C . THR A 1 99 ? 0.089 7.189 -23.133 1.00 80.50 99 THR A C 1
ATOM 775 O O . THR A 1 99 ? -0.711 6.964 -22.222 1.00 80.50 99 THR A O 1
ATOM 778 N N . PRO A 1 100 ? 1.341 6.683 -23.090 1.00 78.00 100 PRO A N 1
ATOM 779 C CA . PRO A 1 100 ? 1.797 5.840 -21.980 1.00 78.00 100 PRO A CA 1
ATOM 780 C C . PRO A 1 100 ? 1.814 6.566 -20.625 1.00 78.00 100 PRO A C 1
ATOM 782 O O . PRO A 1 100 ? 1.574 5.949 -19.590 1.00 78.00 100 PRO A O 1
ATOM 785 N N . ILE A 1 101 ? 2.067 7.880 -20.619 1.00 79.19 101 ILE A N 1
ATOM 786 C CA . ILE A 1 101 ? 2.041 8.704 -19.402 1.00 79.19 101 ILE A CA 1
ATOM 787 C C . ILE A 1 101 ? 0.594 8.848 -18.919 1.00 79.19 101 ILE A C 1
ATOM 789 O O . ILE A 1 101 ? 0.318 8.639 -17.739 1.00 79.19 101 ILE A O 1
ATOM 793 N N . PHE A 1 102 ? -0.348 9.115 -19.830 1.00 82.00 102 PHE A N 1
ATOM 794 C CA . PHE A 1 102 ? -1.770 9.190 -19.482 1.00 82.00 102 PHE A CA 1
ATOM 795 C C . PHE A 1 102 ? -2.321 7.865 -18.949 1.00 82.00 102 PHE A C 1
ATOM 797 O O . PHE A 1 102 ? -3.093 7.869 -17.992 1.00 82.00 102 PHE A O 1
ATOM 804 N N . GLN A 1 103 ? -1.907 6.729 -19.516 1.00 82.31 103 GLN A N 1
ATOM 805 C CA . GLN A 1 103 ? -2.287 5.413 -18.997 1.00 82.31 103 GLN A CA 1
ATOM 806 C C . GLN A 1 103 ? -1.769 5.198 -17.572 1.00 82.31 103 GLN A C 1
ATOM 808 O O . GLN A 1 103 ? -2.531 4.771 -16.705 1.00 82.31 103 GLN A O 1
ATOM 813 N N . ALA A 1 104 ? -0.517 5.566 -17.295 1.00 81.06 104 ALA A N 1
ATOM 814 C CA . ALA A 1 104 ? 0.047 5.471 -15.954 1.00 81.06 104 ALA A CA 1
ATOM 815 C C . ALA A 1 104 ? -0.697 6.344 -14.933 1.00 81.06 104 ALA A C 1
ATOM 817 O O . ALA A 1 104 ? -1.077 5.853 -13.870 1.00 81.06 104 ALA A O 1
ATOM 818 N N . VAL A 1 105 ? -1.009 7.595 -15.283 1.00 84.50 105 VAL A N 1
ATOM 819 C CA . VAL A 1 105 ? -1.815 8.485 -14.429 1.00 84.50 105 VAL A CA 1
ATOM 820 C C . VAL A 1 105 ? -3.227 7.923 -14.209 1.00 84.50 105 VAL A C 1
ATOM 822 O O . VAL A 1 105 ? -3.720 7.932 -13.082 1.00 84.50 105 VAL A O 1
ATOM 825 N N . LYS A 1 106 ? -3.864 7.360 -15.244 1.00 85.56 106 LYS A N 1
ATOM 826 C CA . LYS A 1 106 ? -5.180 6.707 -15.134 1.00 85.56 106 LYS A CA 1
ATOM 827 C C . LYS A 1 106 ? -5.157 5.523 -14.163 1.00 85.56 106 LYS A C 1
ATOM 829 O O . LYS A 1 106 ? -6.079 5.373 -13.364 1.00 85.56 106 LYS A O 1
ATOM 834 N N . HIS A 1 107 ? -4.124 4.686 -14.215 1.00 84.38 107 HIS A N 1
ATOM 835 C CA . HIS A 1 107 ? -3.963 3.569 -13.280 1.00 84.38 107 HIS A CA 1
ATOM 836 C C . HIS A 1 107 ? -3.708 4.037 -11.845 1.00 84.38 107 HIS A C 1
ATOM 838 O O . HIS A 1 107 ? -4.278 3.470 -10.915 1.00 84.38 107 HIS A O 1
ATOM 844 N N . MET A 1 108 ? -2.922 5.102 -11.660 1.00 86.00 108 MET A N 1
ATOM 845 C CA . MET A 1 108 ? -2.735 5.720 -10.346 1.00 86.00 108 MET A CA 1
ATOM 846 C C . MET A 1 108 ? -4.054 6.244 -9.770 1.00 86.00 108 MET A C 1
ATOM 848 O O . MET A 1 108 ? -4.345 5.976 -8.608 1.00 86.00 108 MET A O 1
ATOM 852 N N . ALA A 1 109 ? -4.871 6.934 -10.574 1.00 83.06 109 ALA A N 1
ATOM 853 C CA . ALA A 1 109 ? -6.174 7.438 -10.139 1.00 83.06 109 ALA A CA 1
ATOM 854 C C . ALA A 1 109 ? -7.099 6.302 -9.665 1.00 83.06 109 ALA A C 1
ATOM 856 O O . ALA A 1 109 ? -7.663 6.389 -8.579 1.00 83.06 109 ALA A O 1
ATOM 857 N N . LYS A 1 110 ? -7.168 5.195 -10.419 1.00 89.44 110 LYS A N 1
ATOM 858 C CA . LYS A 1 110 ? -7.927 3.997 -10.015 1.00 89.44 110 LYS A CA 1
ATOM 859 C C . LYS A 1 110 ? -7.409 3.366 -8.720 1.00 89.44 110 LYS A C 1
ATOM 861 O O . LYS A 1 110 ? -8.199 2.905 -7.906 1.00 89.44 110 LYS A O 1
ATOM 866 N N . GLY A 1 111 ? -6.091 3.334 -8.525 1.00 87.19 111 GLY A N 1
ATOM 867 C CA . GLY A 1 111 ? -5.500 2.816 -7.288 1.00 87.19 111 GLY A CA 1
ATOM 868 C C . GLY A 1 111 ? -5.843 3.687 -6.079 1.00 87.19 111 GLY A C 1
ATOM 869 O O . GLY A 1 111 ? -6.180 3.170 -5.020 1.00 87.19 111 GLY A O 1
ATOM 870 N N . MET A 1 112 ? -5.820 5.016 -6.242 1.00 87.62 112 MET A N 1
ATOM 871 C CA . MET A 1 112 ? -6.248 5.947 -5.190 1.00 87.62 112 MET A CA 1
ATOM 872 C C . MET A 1 112 ? -7.731 5.794 -4.854 1.00 87.62 112 MET A C 1
ATOM 874 O O . MET A 1 112 ? -8.081 5.822 -3.679 1.00 87.62 112 MET A O 1
ATOM 878 N N . GLU A 1 113 ? -8.584 5.604 -5.860 1.00 91.12 113 GLU A N 1
ATOM 879 C CA . GLU A 1 113 ? -10.012 5.331 -5.675 1.00 91.12 113 GLU A CA 1
ATOM 880 C C . GLU A 1 113 ? -10.234 4.050 -4.855 1.00 91.12 113 GLU A C 1
ATOM 882 O O . GLU A 1 113 ? -10.927 4.085 -3.838 1.00 91.12 113 GLU A O 1
ATOM 887 N N . ALA A 1 114 ? -9.566 2.948 -5.216 1.00 91.94 114 ALA A N 1
ATOM 888 C CA . ALA A 1 114 ? -9.639 1.690 -4.470 1.00 91.94 114 ALA A CA 1
ATOM 889 C C . ALA A 1 114 ? -9.181 1.851 -3.008 1.00 91.94 114 ALA A C 1
ATOM 891 O O . ALA A 1 114 ? -9.911 1.487 -2.086 1.00 91.94 114 ALA A O 1
ATOM 892 N N . MET A 1 115 ? -8.024 2.484 -2.782 1.00 90.94 115 MET A N 1
ATOM 893 C CA . MET A 1 115 ? -7.520 2.748 -1.429 1.00 90.94 115 MET A CA 1
ATOM 894 C C . MET A 1 115 ? -8.454 3.666 -0.623 1.00 90.94 115 MET A C 1
ATOM 896 O O . MET A 1 115 ? -8.597 3.492 0.587 1.00 90.94 115 MET A O 1
ATOM 900 N N . ALA A 1 116 ? -9.105 4.644 -1.258 1.00 90.81 116 ALA A N 1
ATOM 901 C CA . ALA A 1 116 ? -10.059 5.527 -0.589 1.00 90.81 116 ALA A CA 1
ATOM 902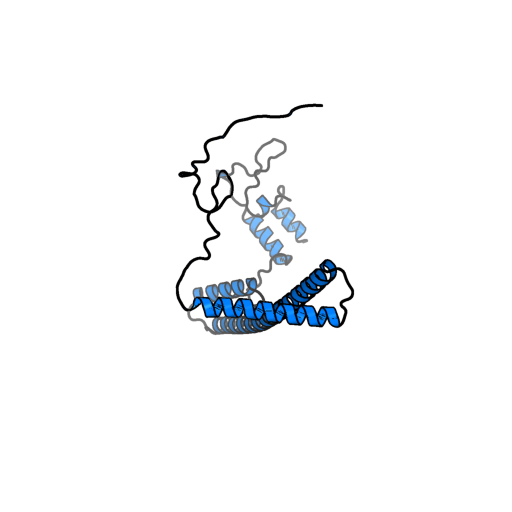 C C . ALA A 1 116 ? -11.327 4.777 -0.152 1.00 90.81 116 ALA A C 1
ATOM 904 O O . ALA A 1 116 ? -11.829 5.007 0.955 1.00 90.81 116 ALA A O 1
ATOM 905 N N . HIS A 1 117 ? -11.822 3.854 -0.981 1.00 94.94 117 HIS A N 1
ATOM 906 C CA . HIS A 1 117 ? -12.928 2.972 -0.614 1.00 94.94 117 HIS A CA 1
ATOM 907 C C . HIS A 1 117 ? -12.559 2.075 0.569 1.00 94.94 117 HIS A C 1
ATOM 909 O O . HIS A 1 117 ? -13.278 2.069 1.569 1.00 94.94 117 HIS A O 1
ATOM 915 N N . GLU A 1 118 ? -11.411 1.400 0.512 1.00 93.81 118 GLU A N 1
ATOM 916 C CA . GLU A 1 118 ? -10.923 0.574 1.622 1.00 93.81 118 GLU A CA 1
ATOM 917 C C . GLU A 1 118 ? -10.745 1.389 2.907 1.00 93.81 118 GLU A C 1
ATOM 919 O O . GLU A 1 118 ? -11.193 0.973 3.974 1.00 93.81 118 GLU A O 1
ATOM 924 N N . MET A 1 119 ? -10.168 2.591 2.820 1.00 94.94 119 MET A N 1
ATOM 925 C CA . MET A 1 119 ? -10.006 3.479 3.974 1.00 94.94 119 MET A CA 1
ATOM 926 C C . MET A 1 119 ? -11.353 3.886 4.581 1.00 94.94 119 MET A C 1
ATOM 928 O O . MET A 1 119 ? -11.461 4.058 5.796 1.00 94.94 119 MET A O 1
ATOM 932 N N . THR A 1 120 ? -12.388 4.047 3.757 1.00 96.25 120 THR A N 1
ATOM 933 C CA . THR A 1 120 ? -13.742 4.361 4.231 1.00 96.25 120 THR A CA 1
ATOM 934 C C . THR A 1 120 ? -14.332 3.185 5.007 1.00 96.25 120 THR A C 1
ATOM 936 O O . THR A 1 120 ? -14.818 3.379 6.121 1.00 96.25 120 THR A O 1
ATOM 939 N N . LEU A 1 121 ? -14.209 1.965 4.473 1.00 97.56 121 LEU A N 1
ATOM 940 C CA . LEU A 1 121 ? -14.643 0.739 5.152 1.00 97.56 121 LEU A CA 1
ATOM 941 C C . LEU A 1 121 ? -13.889 0.526 6.469 1.00 97.56 121 LEU A C 1
ATOM 943 O O . LEU A 1 121 ? -14.509 0.315 7.509 1.00 97.56 121 LEU A O 1
ATOM 947 N N . MET A 1 122 ? -12.562 0.677 6.452 1.00 97.31 122 MET A N 1
ATOM 948 C CA . MET A 1 122 ? -11.726 0.555 7.647 1.00 97.31 122 MET A CA 1
ATOM 949 C C . MET A 1 122 ? -12.089 1.587 8.719 1.00 97.31 122 MET A C 1
ATOM 951 O O . MET A 1 122 ? -12.093 1.263 9.906 1.00 97.31 122 MET A O 1
ATOM 955 N N . LYS A 1 123 ? -12.398 2.834 8.337 1.00 96.75 123 LYS A N 1
ATOM 956 C CA . LYS A 1 123 ? -12.840 3.868 9.288 1.00 96.75 123 LYS A CA 1
ATOM 957 C C . LYS A 1 123 ? -14.153 3.486 9.964 1.00 96.75 123 LYS A C 1
ATOM 959 O O . LYS A 1 123 ? -14.257 3.626 11.183 1.00 96.75 123 LYS A O 1
ATOM 964 N N . GLU A 1 124 ? -15.121 3.002 9.191 1.00 97.69 124 GLU A N 1
ATOM 965 C CA . GLU A 1 124 ? -16.419 2.580 9.718 1.00 97.69 124 GLU A CA 1
ATOM 966 C C . GLU A 1 124 ? -16.278 1.360 10.639 1.00 97.69 124 GLU A C 1
ATOM 968 O O . GLU A 1 124 ? -16.798 1.350 11.756 1.00 97.69 124 GLU A O 1
ATOM 973 N N . GLU A 1 125 ? -15.491 0.361 10.241 1.00 97.81 125 GLU A N 1
ATOM 974 C CA . GLU A 1 125 ? -15.205 -0.798 11.086 1.00 97.81 125 GLU A CA 1
ATOM 975 C C . GLU A 1 125 ? -14.496 -0.389 12.385 1.00 97.81 125 GLU A C 1
ATOM 977 O O . GLU A 1 125 ? -14.901 -0.802 13.473 1.00 97.81 125 GLU A O 1
ATOM 982 N N . ASN A 1 126 ? -13.492 0.492 12.312 1.00 98.19 126 ASN A N 1
ATOM 983 C CA . ASN A 1 126 ? -12.792 0.984 13.499 1.00 98.19 126 ASN A CA 1
ATOM 984 C C . ASN A 1 126 ? -13.741 1.723 14.453 1.00 98.19 126 ASN A C 1
ATOM 986 O O . ASN A 1 126 ? -13.663 1.544 15.670 1.00 98.19 126 ASN A O 1
ATOM 990 N N . HIS A 1 127 ? -14.660 2.528 13.914 1.00 97.75 127 HIS A N 1
ATOM 991 C CA . HIS A 1 127 ? -15.689 3.213 14.696 1.00 97.75 127 HIS A CA 1
ATOM 992 C C . HIS A 1 127 ? -16.616 2.227 15.410 1.00 97.75 127 HIS A C 1
ATOM 994 O O . HIS A 1 127 ? -16.834 2.339 16.621 1.00 97.75 127 HIS A O 1
ATOM 1000 N N . ASN A 1 128 ? -17.098 1.214 14.693 1.00 97.94 128 ASN A N 1
ATOM 1001 C CA . ASN A 1 128 ? -17.960 0.176 15.251 1.00 97.94 128 ASN A CA 1
ATOM 1002 C C . ASN A 1 128 ? -17.243 -0.645 16.329 1.00 97.94 128 ASN A C 1
ATOM 1004 O O . ASN A 1 128 ? -17.796 -0.862 17.412 1.00 97.94 128 ASN A O 1
ATOM 1008 N N . LEU A 1 129 ? -15.979 -1.009 16.101 1.00 98.50 129 LEU A N 1
ATOM 1009 C CA . LEU A 1 129 ? -15.143 -1.687 17.092 1.00 98.50 129 LEU A CA 1
ATOM 1010 C C . LEU A 1 129 ? -14.920 -0.829 18.342 1.00 98.50 129 LEU A C 1
ATOM 1012 O O . LEU A 1 129 ? -14.992 -1.343 19.460 1.00 98.50 129 LEU A O 1
ATOM 1016 N N . ARG A 1 130 ? -14.688 0.481 18.193 1.00 98.00 130 ARG A N 1
ATOM 1017 C CA . ARG A 1 130 ? -14.553 1.400 19.335 1.00 98.00 130 ARG A CA 1
ATOM 1018 C C . ARG A 1 130 ? -15.838 1.476 20.152 1.00 98.00 130 ARG A C 1
ATOM 1020 O O . ARG A 1 130 ? -15.772 1.325 21.372 1.00 98.00 130 ARG A O 1
ATOM 1027 N N . LYS A 1 131 ? -16.996 1.627 19.502 1.00 98.00 131 LYS A N 1
ATOM 1028 C CA . LYS A 1 131 ? -18.306 1.619 20.174 1.00 98.00 131 LYS A CA 1
ATOM 1029 C C . LYS A 1 131 ? -18.561 0.308 20.916 1.00 98.00 131 LYS A C 1
ATOM 1031 O O . LYS A 1 131 ? -18.952 0.324 22.085 1.00 98.00 131 LYS A O 1
ATOM 1036 N N . ALA A 1 132 ? -18.306 -0.828 20.269 1.00 97.56 132 ALA A N 1
ATOM 1037 C CA . ALA A 1 132 ? -18.468 -2.143 20.880 1.00 97.56 132 ALA A CA 1
ATOM 1038 C C . ALA A 1 132 ? -17.542 -2.320 22.094 1.00 97.56 132 ALA A C 1
ATOM 1040 O O . ALA A 1 132 ? -17.985 -2.765 23.155 1.00 97.56 132 ALA A O 1
ATOM 1041 N N . ASN A 1 133 ? -16.278 -1.905 21.983 1.00 97.88 133 ASN A N 1
ATOM 1042 C CA . ASN A 1 133 ? -15.322 -1.948 23.088 1.00 97.88 133 ASN A CA 1
ATOM 1043 C C . ASN A 1 133 ? -15.724 -1.039 24.251 1.00 97.88 133 ASN A C 1
ATOM 1045 O O . ASN A 1 133 ? -15.599 -1.440 25.410 1.00 97.88 133 ASN A O 1
ATOM 1049 N N . GLU A 1 134 ? -16.241 0.157 23.975 1.00 97.44 134 GLU A N 1
ATOM 1050 C CA . GLU A 1 134 ? -16.751 1.051 25.011 1.00 97.44 134 GLU A CA 1
ATOM 1051 C C . GLU A 1 134 ? -17.938 0.414 25.749 1.00 97.44 134 GLU A C 1
ATOM 1053 O O . GLU A 1 134 ? -17.952 0.368 26.983 1.00 97.44 134 GLU A O 1
ATOM 1058 N N . ALA A 1 135 ? -18.895 -0.160 25.014 1.00 97.00 135 ALA A N 1
ATOM 1059 C CA . ALA A 1 135 ? -20.039 -0.861 25.591 1.00 97.00 135 ALA A CA 1
ATOM 1060 C C . ALA A 1 135 ? -19.608 -2.072 26.438 1.00 97.00 135 ALA A C 1
ATOM 1062 O O . ALA A 1 135 ? -20.081 -2.250 27.565 1.00 97.00 135 ALA A O 1
ATOM 1063 N N . LEU A 1 136 ? -18.666 -2.882 25.944 1.00 97.12 136 LEU A N 1
ATOM 1064 C CA . LEU A 1 136 ? -18.093 -4.005 26.689 1.00 97.12 136 LEU A CA 1
ATOM 1065 C C . LEU A 1 136 ? -17.354 -3.537 27.946 1.00 97.12 136 LEU A C 1
ATOM 1067 O O . LEU A 1 136 ? -17.502 -4.144 29.007 1.00 97.12 136 LEU A O 1
ATOM 1071 N N . SER A 1 137 ? -16.592 -2.447 27.857 1.00 96.12 137 SER A N 1
ATOM 1072 C CA . SER A 1 137 ? -15.891 -1.845 28.994 1.00 96.12 137 SER A CA 1
ATOM 1073 C C . SER A 1 137 ? -16.877 -1.374 30.065 1.00 96.12 137 SER A C 1
ATOM 1075 O O . SER A 1 137 ? -16.719 -1.729 31.236 1.00 96.12 137 SER A O 1
ATOM 1077 N N . LYS A 1 138 ? -17.952 -0.674 29.672 1.00 95.62 138 LYS A N 1
ATOM 1078 C CA . LYS A 1 138 ? -19.045 -0.268 30.572 1.00 95.62 138 LYS A CA 1
ATOM 1079 C C . LYS A 1 138 ? -19.687 -1.480 31.255 1.00 95.62 138 LYS A C 1
ATOM 1081 O O . LYS A 1 138 ? -19.763 -1.509 32.482 1.00 95.62 138 LYS A O 1
ATOM 1086 N N . ARG A 1 139 ? -20.047 -2.526 30.498 1.00 93.75 139 ARG A N 1
ATOM 1087 C CA . ARG A 1 139 ? -20.612 -3.778 31.048 1.00 93.75 139 ARG A CA 1
ATOM 1088 C C . ARG A 1 139 ? -19.671 -4.456 32.046 1.00 93.75 139 ARG A C 1
ATOM 1090 O O . ARG A 1 139 ? -20.098 -4.866 33.125 1.00 93.75 139 ARG A O 1
ATOM 1097 N N . ARG A 1 140 ? -18.379 -4.556 31.716 1.00 93.50 140 ARG A N 1
ATOM 1098 C CA . ARG A 1 140 ? -17.359 -5.145 32.600 1.00 93.50 140 ARG A CA 1
ATOM 1099 C C . ARG A 1 140 ? -17.205 -4.347 33.897 1.00 93.50 140 ARG A C 1
ATOM 1101 O O . ARG A 1 140 ? -17.100 -4.959 34.958 1.00 93.50 140 ARG A O 1
ATOM 1108 N N . ARG A 1 141 ? -17.211 -3.010 33.831 1.00 90.75 141 ARG A N 1
ATOM 1109 C CA . ARG A 1 141 ? -17.160 -2.138 35.018 1.00 90.75 141 ARG A CA 1
ATOM 1110 C C . ARG A 1 141 ? -18.403 -2.308 35.889 1.00 90.75 141 ARG A C 1
ATOM 1112 O O . ARG A 1 141 ? -18.245 -2.578 37.072 1.00 90.75 141 ARG A O 1
ATOM 1119 N N . ALA A 1 142 ? -19.602 -2.267 35.305 1.00 85.25 142 ALA A N 1
ATOM 1120 C CA . ALA A 1 142 ? -20.858 -2.461 36.033 1.00 85.25 142 ALA A CA 1
ATOM 1121 C C . ALA A 1 142 ? -20.902 -3.811 36.774 1.00 85.25 142 ALA A C 1
ATOM 1123 O O . ALA A 1 142 ? -21.193 -3.855 37.968 1.00 85.25 142 ALA A O 1
ATOM 1124 N N . LYS A 1 143 ? -20.515 -4.912 36.108 1.00 80.69 143 LYS A N 1
ATOM 1125 C CA . LYS A 1 143 ? -20.430 -6.237 36.749 1.00 80.69 143 LYS A CA 1
ATOM 1126 C C . LYS A 1 143 ? -19.421 -6.257 37.903 1.00 80.69 143 LYS A C 1
ATOM 1128 O O . LYS A 1 143 ? -19.708 -6.847 38.937 1.00 80.69 143 LYS A O 1
ATOM 1133 N N . LYS A 1 144 ? -18.258 -5.608 37.756 1.00 82.06 144 LYS A N 1
ATOM 1134 C CA . LYS A 1 144 ? -17.266 -5.498 38.841 1.00 82.06 144 LYS A CA 1
ATOM 1135 C C . LYS A 1 144 ? -17.790 -4.682 40.025 1.00 82.06 144 LYS A C 1
ATOM 1137 O O . LYS A 1 144 ? -17.553 -5.091 41.156 1.00 82.06 144 LYS A O 1
ATOM 1142 N N . THR A 1 145 ? -18.502 -3.579 39.785 1.00 76.88 145 THR A N 1
ATOM 1143 C CA . THR A 1 145 ? -19.149 -2.794 40.849 1.00 76.88 145 THR A CA 1
ATOM 1144 C C . THR A 1 145 ? -20.158 -3.646 41.612 1.00 76.88 145 THR A C 1
ATOM 1146 O O . THR A 1 145 ? -20.068 -3.716 42.832 1.00 76.88 145 THR A O 1
ATOM 1149 N N . ARG A 1 146 ? -21.017 -4.395 40.905 1.00 73.44 146 ARG A N 1
ATOM 1150 C CA . ARG A 1 146 ? -21.968 -5.327 41.532 1.00 73.44 146 ARG A CA 1
ATOM 1151 C C . ARG A 1 146 ? -21.271 -6.402 42.373 1.00 73.44 146 ARG A C 1
ATOM 1153 O O . ARG A 1 146 ? -21.698 -6.677 43.484 1.00 73.44 146 ARG A O 1
ATOM 1160 N N . VAL A 1 147 ? -20.192 -7.008 41.868 1.00 75.06 147 VAL A N 1
ATOM 1161 C CA . VAL A 1 147 ? -19.429 -8.018 42.628 1.00 75.06 147 VAL A CA 1
ATOM 1162 C C . VAL A 1 147 ? -18.776 -7.408 43.873 1.00 75.06 147 VAL A C 1
ATOM 1164 O O . VAL A 1 147 ? -18.780 -8.046 44.916 1.00 75.06 147 VAL A O 1
ATOM 1167 N N . ARG A 1 148 ? -18.257 -6.173 43.793 1.00 72.56 148 ARG A N 1
ATOM 1168 C CA . ARG A 1 148 ? -17.715 -5.451 44.960 1.00 72.56 148 ARG A CA 1
ATOM 1169 C C . ARG A 1 148 ? -18.783 -5.104 45.997 1.00 72.56 148 ARG A C 1
ATOM 1171 O O . ARG A 1 148 ? -18.478 -5.141 47.178 1.00 72.56 148 ARG A O 1
ATOM 1178 N N . GLN A 1 149 ? -19.995 -4.767 45.557 1.00 71.62 149 GLN A N 1
ATOM 1179 C CA . GLN A 1 149 ? -21.147 -4.537 46.438 1.00 71.62 149 GLN A CA 1
ATOM 1180 C C . GLN A 1 149 ? -21.661 -5.837 47.079 1.00 71.62 149 GLN A C 1
ATOM 1182 O O . GLN A 1 149 ? -22.360 -5.768 48.078 1.00 71.62 149 GLN A O 1
ATOM 1187 N N . GLY A 1 150 ? -21.282 -7.005 46.542 1.00 59.59 150 GLY A N 1
ATOM 1188 C CA . GLY A 1 150 ? -21.408 -8.298 47.213 1.00 59.59 150 GLY A CA 1
ATOM 1189 C C . GLY A 1 150 ? -22.836 -8.687 47.604 1.00 59.59 150 GLY A C 1
ATOM 1190 O O . GLY A 1 150 ? -23.092 -8.878 48.783 1.00 59.59 150 GLY A O 1
ATOM 1191 N N . GLY A 1 151 ? -23.769 -8.849 46.652 1.00 66.56 151 GLY A N 1
ATOM 1192 C CA . GLY A 1 151 ? -25.117 -9.337 46.995 1.00 66.56 151 GLY A CA 1
ATOM 1193 C C . GLY A 1 151 ? -26.096 -9.563 45.834 1.00 66.56 151 GLY A C 1
ATOM 1194 O O . GLY A 1 151 ? -25.889 -9.100 44.704 1.00 66.56 151 GLY A O 1
ATOM 1195 N N . ALA A 1 152 ? -27.176 -10.301 46.120 1.00 67.12 152 ALA A N 1
ATOM 1196 C CA . ALA A 1 152 ? -28.389 -10.325 45.305 1.00 67.12 152 ALA A CA 1
ATOM 1197 C C . ALA A 1 152 ? -29.207 -9.072 45.645 1.00 67.12 152 ALA A C 1
ATOM 1199 O O . ALA A 1 152 ? -29.643 -8.923 46.778 1.00 67.12 152 ALA A O 1
ATOM 1200 N N . LEU A 1 153 ? -29.349 -8.164 44.677 1.00 73.06 153 LEU A N 1
ATOM 1201 C CA . LEU A 1 153 ? -30.075 -6.907 44.848 1.00 73.06 153 LEU A CA 1
ATOM 1202 C C . LEU A 1 153 ? -31.574 -7.211 44.963 1.00 73.06 153 LEU A C 1
ATOM 1204 O O . LEU A 1 153 ? -32.138 -7.803 44.036 1.00 73.06 153 LEU A O 1
ATOM 1208 N N . THR A 1 154 ? -32.190 -6.842 46.082 1.00 77.81 154 THR A N 1
ATOM 1209 C CA . THR A 1 154 ? -33.642 -6.945 46.269 1.00 77.81 154 THR A CA 1
ATOM 1210 C C . THR A 1 154 ? -34.359 -5.773 45.589 1.00 77.81 154 THR A C 1
ATOM 1212 O O . THR A 1 154 ? -33.724 -4.820 45.130 1.00 77.81 154 THR A O 1
ATOM 1215 N N . ILE A 1 155 ? -35.686 -5.856 45.451 1.00 76.12 155 ILE A N 1
ATOM 1216 C CA . ILE A 1 155 ? -36.481 -4.783 44.831 1.00 76.12 155 ILE A CA 1
ATOM 1217 C C . ILE A 1 155 ? -36.413 -3.507 45.688 1.00 76.12 155 ILE A C 1
ATOM 1219 O O . ILE A 1 155 ? -36.242 -2.429 45.122 1.00 76.12 155 ILE A O 1
ATOM 1223 N N . GLU A 1 156 ? -36.438 -3.620 47.022 1.00 75.75 156 GLU A N 1
ATOM 1224 C CA . GLU A 1 156 ? -36.201 -2.483 47.926 1.00 75.75 156 GLU A CA 1
ATOM 1225 C C . GLU A 1 156 ? -34.822 -1.847 47.710 1.00 75.75 156 GLU A C 1
ATOM 1227 O O . GLU A 1 156 ? -34.752 -0.641 47.483 1.00 75.75 156 GLU A O 1
ATOM 1232 N N . ASP A 1 157 ? -33.739 -2.635 47.653 1.00 76.19 157 ASP A N 1
ATOM 1233 C CA . ASP A 1 157 ? -32.393 -2.081 47.426 1.00 76.19 157 ASP A CA 1
ATOM 1234 C C . ASP A 1 157 ? -32.312 -1.296 46.104 1.00 76.19 157 ASP A C 1
ATOM 1236 O O . ASP A 1 157 ? -31.557 -0.329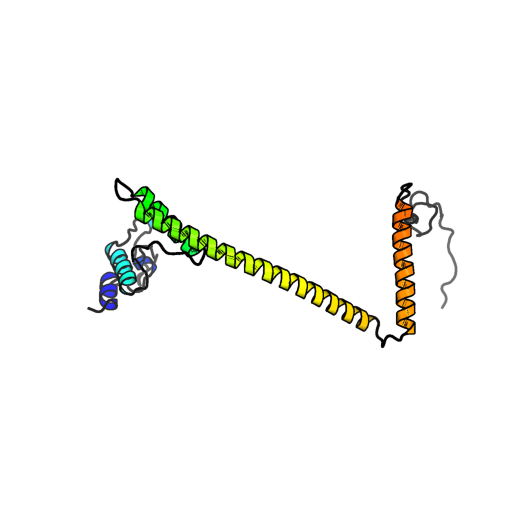 45.976 1.00 76.19 157 ASP A O 1
ATOM 1240 N N . ALA A 1 158 ? -33.065 -1.719 45.083 1.00 74.31 158 ALA A N 1
ATOM 1241 C CA . ALA A 1 158 ? -33.132 -1.016 43.808 1.00 74.31 158 ALA A CA 1
ATOM 1242 C C . ALA A 1 158 ? -33.864 0.330 43.935 1.00 74.31 158 ALA A C 1
ATOM 1244 O O . ALA A 1 158 ? -33.398 1.320 43.365 1.00 74.31 158 ALA A O 1
ATOM 1245 N N . HIS A 1 159 ? -34.963 0.379 44.693 1.00 82.81 159 HIS A N 1
ATOM 1246 C CA . HIS A 1 159 ? -35.676 1.622 44.987 1.00 82.81 159 HIS A CA 1
ATOM 1247 C C . HIS A 1 159 ? -34.817 2.592 45.803 1.00 82.81 159 HIS A C 1
ATOM 1249 O O . HIS A 1 159 ? -34.720 3.761 45.430 1.00 82.81 159 HIS A O 1
ATOM 1255 N N . ASP A 1 160 ? -34.104 2.106 46.817 1.00 80.25 160 ASP A N 1
ATOM 1256 C CA . ASP A 1 160 ? -33.227 2.934 47.649 1.00 80.25 160 ASP A CA 1
ATOM 1257 C C . ASP A 1 160 ? -32.049 3.506 46.849 1.00 80.25 160 ASP A C 1
ATOM 1259 O O . ASP A 1 160 ? -31.700 4.680 46.978 1.00 80.25 160 ASP A O 1
ATOM 1263 N N . ASN A 1 161 ? -31.462 2.716 45.943 1.00 81.75 161 ASN A N 1
ATOM 1264 C CA . ASN A 1 161 ? -30.415 3.214 45.047 1.00 81.75 161 ASN A CA 1
ATOM 1265 C C . ASN A 1 161 ? -30.937 4.269 44.060 1.00 81.75 161 ASN A C 1
ATOM 1267 O O . ASN A 1 161 ? -30.201 5.201 43.730 1.00 81.75 161 ASN A O 1
ATOM 1271 N N . LEU A 1 162 ? -32.172 4.128 43.567 1.00 81.94 162 LEU A N 1
ATOM 1272 C CA . LEU A 1 162 ? -32.794 5.124 42.690 1.00 81.94 162 LEU A CA 1
ATOM 1273 C C . LEU A 1 162 ? -33.065 6.428 43.446 1.00 81.94 162 LEU A C 1
ATOM 1275 O O . LEU A 1 162 ? -32.663 7.482 42.957 1.00 81.94 162 LEU A O 1
ATOM 1279 N N . ALA A 1 163 ? -33.621 6.345 44.656 1.00 84.69 163 ALA A N 1
ATOM 1280 C CA . ALA A 1 163 ? -33.834 7.503 45.520 1.00 84.69 163 ALA A CA 1
ATOM 1281 C C . ALA A 1 163 ? -32.507 8.210 45.849 1.00 84.69 163 ALA A C 1
ATOM 1283 O O . ALA A 1 163 ? -32.387 9.426 45.713 1.00 84.69 163 ALA A O 1
ATOM 1284 N N . GLN A 1 164 ? -31.455 7.454 46.184 1.00 79.50 164 GLN A N 1
ATOM 1285 C CA . GLN A 1 164 ? -30.134 8.023 46.463 1.00 79.50 164 GLN A CA 1
ATOM 1286 C C . GLN A 1 164 ? -29.503 8.684 45.227 1.00 79.50 164 GLN A C 1
ATOM 1288 O O . GLN A 1 164 ? -28.765 9.667 45.345 1.00 79.50 164 GLN A O 1
ATOM 1293 N N . LYS A 1 165 ? -29.755 8.144 44.029 1.00 83.88 165 LYS A N 1
ATOM 1294 C CA . LYS A 1 165 ? -29.249 8.709 42.774 1.00 83.88 165 LYS A CA 1
ATOM 1295 C C . LYS A 1 165 ? -29.968 10.006 42.412 1.00 83.88 165 LYS A C 1
ATOM 1297 O O . LYS A 1 165 ? -29.292 10.939 41.997 1.00 83.88 165 LYS A O 1
ATOM 1302 N N . GLU A 1 166 ? -31.277 10.073 42.627 1.00 85.19 166 GLU A N 1
ATOM 1303 C CA . GLU A 1 166 ? -32.083 11.285 42.454 1.00 85.19 166 GLU A CA 1
ATOM 1304 C C . GLU A 1 166 ? -31.631 12.390 43.415 1.00 85.19 166 GLU A C 1
ATOM 1306 O O . GLU A 1 166 ? -31.339 13.498 42.978 1.00 85.19 166 GLU A O 1
ATOM 1311 N N . VAL A 1 167 ? -31.416 12.061 44.694 1.00 82.19 167 VAL A N 1
ATOM 1312 C CA . VAL A 1 167 ? -30.854 13.004 45.677 1.00 82.19 167 VAL A CA 1
ATOM 1313 C C . VAL A 1 167 ? -29.464 13.491 45.256 1.00 82.19 167 VAL A C 1
ATOM 1315 O O . VAL A 1 167 ? -29.175 14.680 45.341 1.00 82.19 167 VAL A O 1
ATOM 1318 N N . ASN A 1 168 ? -28.587 12.611 44.767 1.00 81.12 168 ASN A N 1
ATOM 1319 C CA . ASN A 1 168 ? -27.254 13.023 44.313 1.00 81.12 168 ASN A CA 1
ATOM 1320 C C . ASN A 1 168 ? -27.293 13.874 43.032 1.00 81.12 168 ASN A C 1
ATOM 1322 O O . ASN A 1 168 ? -26.481 14.787 42.890 1.00 81.12 168 ASN A O 1
ATOM 1326 N N . GLU A 1 169 ? -28.196 13.582 42.094 1.00 83.19 169 GLU A N 1
ATOM 1327 C CA . GLU A 1 169 ? -28.407 14.398 40.891 1.00 83.19 169 GLU A CA 1
ATOM 1328 C C . GLU A 1 169 ? -28.952 15.781 41.259 1.00 83.19 169 GLU A C 1
ATOM 1330 O O . GLU A 1 169 ? -28.426 16.777 40.762 1.00 83.19 169 GLU A O 1
ATOM 1335 N N . GLN A 1 170 ? -29.885 15.843 42.213 1.00 79.94 170 GLN A N 1
ATOM 1336 C CA . GLN A 1 170 ? -30.388 17.082 42.801 1.00 79.94 170 GLN A CA 1
ATOM 1337 C C . GLN A 1 170 ? -29.256 17.883 43.454 1.00 79.94 170 GLN A C 1
ATOM 1339 O O . GLN A 1 170 ? -29.075 19.047 43.133 1.00 79.94 170 GLN A O 1
ATOM 1344 N N . VAL A 1 171 ? -28.406 17.258 44.278 1.00 78.94 171 VAL A N 1
ATOM 1345 C CA . VAL A 1 171 ? -27.255 17.933 44.909 1.00 78.94 171 VAL A CA 1
ATOM 1346 C C . VAL A 1 171 ? -26.278 18.484 43.866 1.00 78.94 171 VAL A C 1
ATOM 1348 O O . VAL A 1 171 ? -25.758 19.585 44.024 1.00 78.94 171 VAL A O 1
ATOM 1351 N N . VAL A 1 172 ? -26.013 17.747 42.784 1.00 76.62 172 VAL A N 1
ATOM 1352 C CA . VAL A 1 172 ? -25.138 18.222 41.697 1.00 76.62 172 VAL A CA 1
ATOM 1353 C C . VAL A 1 172 ? -25.779 19.378 40.928 1.00 76.62 172 VAL A C 1
ATOM 1355 O O . VAL A 1 172 ? -25.064 20.275 40.473 1.00 76.62 172 VAL A O 1
ATOM 1358 N N . GLN A 1 173 ? -27.098 19.359 40.766 1.00 72.12 173 GLN A N 1
ATOM 1359 C CA . GLN A 1 173 ? -27.846 20.412 40.098 1.00 72.12 173 GLN A CA 1
ATOM 1360 C C . GLN A 1 173 ? -27.931 21.673 40.965 1.00 72.12 173 GLN A C 1
ATOM 1362 O O . GLN A 1 173 ? -27.544 22.737 40.492 1.00 72.12 173 GLN A O 1
ATOM 1367 N N . ASP A 1 174 ? -28.245 21.536 42.251 1.00 71.25 174 ASP A N 1
ATOM 1368 C CA . ASP A 1 174 ? -28.203 22.612 43.242 1.00 71.25 174 ASP A CA 1
ATOM 1369 C C . ASP A 1 174 ? -26.792 23.215 43.335 1.00 71.25 174 ASP A C 1
ATOM 1371 O O . ASP A 1 174 ? -26.635 24.429 43.372 1.00 71.25 174 ASP A O 1
ATOM 1375 N N . MET A 1 175 ? -25.729 22.399 43.282 1.00 66.62 175 MET A N 1
ATOM 1376 C CA . MET A 1 175 ? -24.345 22.896 43.228 1.00 66.62 175 MET A CA 1
ATOM 1377 C C . MET A 1 175 ? -24.032 23.684 41.949 1.00 66.62 175 MET A C 1
ATOM 1379 O O . MET A 1 175 ? -23.187 24.576 41.981 1.00 66.62 175 MET A O 1
ATOM 1383 N N . ARG A 1 176 ? -24.666 23.357 40.817 1.00 67.75 176 ARG A N 1
ATOM 1384 C CA . ARG A 1 176 ? -24.501 24.091 39.550 1.00 67.75 176 ARG A CA 1
ATOM 1385 C C . ARG A 1 176 ? -25.319 25.377 39.527 1.00 67.75 176 ARG A C 1
ATOM 1387 O O . ARG A 1 176 ? -24.830 26.378 39.015 1.00 67.75 176 ARG A O 1
ATOM 1394 N N . GLU A 1 177 ? -26.523 25.351 40.087 1.00 64.50 177 GLU A N 1
ATOM 1395 C CA . GLU A 1 177 ? -27.432 26.497 40.179 1.00 64.50 177 GLU A CA 1
ATOM 1396 C C . GLU A 1 177 ? -26.940 27.513 41.224 1.00 64.50 177 GLU A C 1
ATOM 1398 O O . GLU A 1 177 ? -26.915 28.714 40.960 1.00 64.50 177 GLU A O 1
ATOM 1403 N N . ASN A 1 178 ? -26.401 27.039 42.352 1.00 58.56 178 ASN A N 1
ATOM 1404 C CA . ASN A 1 178 ? -25.793 27.864 43.399 1.00 58.56 178 ASN A CA 1
ATOM 1405 C C . ASN A 1 178 ? -24.423 28.458 43.000 1.00 58.56 178 ASN A C 1
ATOM 1407 O O . ASN A 1 178 ? -23.892 29.305 43.710 1.00 58.56 178 ASN A O 1
ATOM 1411 N N . TRP A 1 179 ? -23.836 28.047 41.866 1.00 52.06 179 TRP A N 1
ATOM 1412 C CA . TRP A 1 179 ? -22.578 28.608 41.340 1.00 52.06 179 TRP A CA 1
ATOM 1413 C C . TRP A 1 179 ? -22.778 29.817 40.406 1.00 52.06 179 TRP A C 1
ATOM 1415 O O . TRP A 1 179 ? -21.803 30.349 39.872 1.00 52.06 179 TRP A O 1
ATOM 1425 N N . GLY A 1 180 ? -24.027 30.252 40.201 1.00 49.59 180 GLY A N 1
ATOM 1426 C CA . GLY A 1 180 ? -24.396 31.393 39.354 1.00 49.59 180 GLY A CA 1
ATOM 1427 C C . GLY A 1 180 ? -24.241 32.781 39.991 1.00 49.59 180 GLY A C 1
ATOM 1428 O O . GLY A 1 180 ? -24.482 33.776 39.312 1.00 49.59 180 GLY A O 1
ATOM 1429 N N . GLY A 1 181 ? -23.822 32.884 41.254 1.00 53.53 181 GLY A N 1
ATOM 1430 C CA . GLY A 1 181 ? -23.599 34.162 4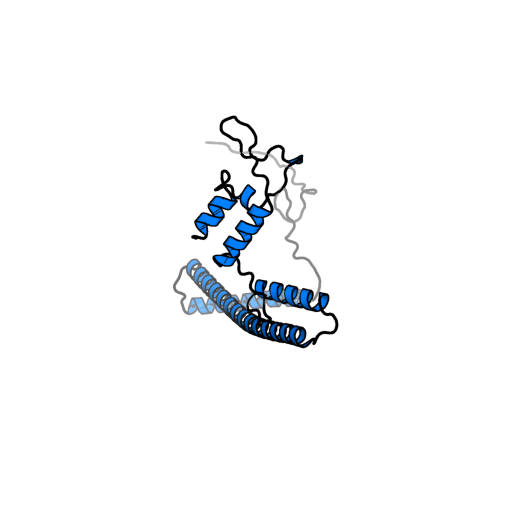1.931 1.00 53.53 181 GLY A CA 1
ATOM 1431 C C . GLY A 1 181 ? -22.688 33.995 43.143 1.00 53.53 181 GLY A C 1
ATOM 1432 O O . GLY A 1 181 ? -22.925 33.133 43.974 1.00 53.53 181 GLY A O 1
ATOM 1433 N N . ASP A 1 182 ? -21.649 34.822 43.210 1.00 44.38 182 ASP A N 1
ATOM 1434 C CA . ASP A 1 182 ? -20.662 34.943 44.286 1.00 44.38 182 ASP A CA 1
ATOM 1435 C C . ASP A 1 182 ? -19.701 33.767 44.520 1.00 44.38 182 ASP A C 1
ATOM 1437 O O . ASP A 1 182 ? -19.952 32.756 45.173 1.00 44.38 182 ASP A O 1
ATOM 1441 N N . GLY A 1 183 ? -18.492 33.971 43.990 1.00 51.94 183 GLY A N 1
ATOM 1442 C CA . GLY A 1 183 ? -17.328 33.147 44.248 1.00 51.94 183 GLY A CA 1
ATOM 1443 C C . GLY A 1 183 ? -16.823 33.310 45.674 1.00 51.94 183 GLY A C 1
ATOM 1444 O O . GLY A 1 183 ? -15.870 34.047 45.913 1.00 51.94 183 GLY A O 1
ATOM 1445 N N . GLU A 1 184 ? -17.357 32.517 46.593 1.00 49.44 184 GLU A N 1
ATOM 1446 C CA . GLU A 1 184 ? -16.638 32.148 47.804 1.00 49.44 184 GLU A CA 1
ATOM 1447 C C . GLU A 1 184 ? -16.185 30.698 47.650 1.00 49.44 184 GLU A C 1
ATOM 1449 O O . GLU A 1 184 ? -16.967 29.748 47.632 1.00 49.44 184 GLU A O 1
ATOM 1454 N N . ARG A 1 185 ? -14.877 30.534 47.420 1.00 47.88 185 ARG A N 1
ATOM 1455 C CA . ARG A 1 185 ? -14.216 29.228 47.397 1.00 47.88 185 ARG A CA 1
ATOM 1456 C C . ARG A 1 185 ? -14.727 28.455 48.610 1.00 47.88 185 ARG A C 1
ATOM 1458 O O . ARG A 1 185 ? -14.652 28.995 49.710 1.00 47.88 185 ARG A O 1
ATOM 1465 N N . LEU A 1 186 ? -15.149 27.202 48.431 1.00 52.75 186 LEU A N 1
ATOM 1466 C CA . LEU A 1 186 ? -15.175 26.219 49.515 1.00 52.75 186 LEU A CA 1
ATOM 1467 C C . LEU A 1 186 ? -13.747 26.120 50.063 1.00 52.75 186 LEU A C 1
ATOM 1469 O O . LEU A 1 186 ? -12.939 25.285 49.660 1.00 52.75 186 LEU A O 1
ATOM 1473 N N . ALA A 1 187 ? -13.400 27.070 50.922 1.00 49.75 187 ALA A N 1
ATOM 1474 C CA . ALA A 1 187 ? -12.182 27.094 51.672 1.00 49.75 187 ALA A CA 1
ATOM 1475 C C . ALA A 1 187 ? -12.378 25.985 52.685 1.00 49.75 187 ALA A C 1
ATOM 1477 O O . ALA A 1 187 ? -13.054 26.161 53.697 1.00 49.75 187 ALA A O 1
ATOM 1478 N N . THR A 1 188 ? -11.807 24.820 52.385 1.00 60.41 188 THR A N 1
ATOM 1479 C CA . THR A 1 188 ? -11.456 23.825 53.387 1.00 60.41 188 THR A CA 1
ATOM 1480 C C . THR A 1 188 ? -10.983 24.598 54.609 1.00 60.41 188 THR A C 1
ATOM 1482 O O . THR A 1 188 ? -9.984 25.319 54.510 1.00 60.41 188 THR A O 1
ATOM 1485 N N . ILE A 1 189 ? -11.759 24.554 55.699 1.00 62.88 189 ILE A N 1
ATOM 1486 C CA . ILE A 1 189 ? -11.504 25.361 56.894 1.00 62.88 189 ILE A CA 1
ATOM 1487 C C . ILE A 1 189 ? -10.020 25.216 57.224 1.00 62.88 189 ILE A C 1
ATOM 1489 O O . ILE A 1 189 ? -9.547 24.103 57.473 1.00 62.88 189 ILE A O 1
ATOM 1493 N N . ARG A 1 190 ? -9.262 26.317 57.142 1.00 68.06 190 ARG A N 1
ATOM 1494 C CA . ARG A 1 190 ? -7.815 26.268 57.352 1.00 68.06 190 ARG A CA 1
ATOM 1495 C C . ARG A 1 190 ? -7.569 25.890 58.808 1.00 68.06 190 ARG A C 1
ATOM 1497 O O . ARG A 1 190 ? -7.964 26.608 59.723 1.00 68.06 190 ARG A O 1
ATOM 1504 N N . ARG A 1 191 ? -6.948 24.730 59.002 1.00 78.75 191 ARG A N 1
ATOM 1505 C CA . ARG A 1 191 ? -6.569 24.191 60.309 1.00 78.75 191 ARG A CA 1
ATOM 1506 C C . ARG A 1 191 ? -5.127 24.576 60.616 1.00 78.75 191 ARG A C 1
ATOM 1508 O O . ARG A 1 191 ? -4.300 24.669 59.708 1.00 78.75 191 ARG A O 1
ATOM 1515 N N . CYS A 1 192 ? -4.819 24.790 61.890 1.00 81.31 192 CYS A N 1
ATOM 1516 C CA . CYS A 1 192 ? -3.451 25.012 62.338 1.00 81.31 192 CYS A CA 1
ATOM 1517 C C . CYS A 1 192 ? -2.575 23.798 61.988 1.00 81.31 192 CYS A C 1
ATOM 1519 O O . CYS A 1 192 ? -2.924 22.673 62.336 1.00 81.31 192 CYS A O 1
ATOM 1521 N N . GLY A 1 193 ? -1.433 24.013 61.328 1.00 75.06 193 GLY A N 1
ATOM 1522 C CA . GLY A 1 193 ? -0.513 22.931 60.953 1.00 75.06 193 GLY A CA 1
ATOM 1523 C C . GLY A 1 193 ? 0.088 22.174 62.145 1.00 75.06 193 GLY A C 1
ATOM 1524 O O . GLY A 1 193 ? 0.451 21.017 61.985 1.00 75.06 193 GLY A O 1
ATOM 1525 N N . ASN A 1 194 ? 0.133 22.789 63.334 1.00 74.62 194 ASN A N 1
ATOM 1526 C CA . ASN A 1 194 ? 0.689 22.163 64.539 1.00 74.62 194 ASN A CA 1
ATOM 1527 C C . ASN A 1 194 ? -0.338 21.318 65.316 1.00 74.62 194 ASN A C 1
ATOM 1529 O O . ASN A 1 194 ? 0.027 20.287 65.864 1.00 74.62 194 ASN A O 1
ATOM 1533 N N . TYR A 1 195 ? -1.614 21.733 65.364 1.00 77.62 195 TYR A N 1
ATOM 1534 C CA . TYR A 1 195 ? -2.635 21.109 66.233 1.00 77.62 195 TYR A CA 1
ATOM 1535 C C . TYR A 1 195 ? -3.944 20.726 65.521 1.00 77.62 195 TYR A C 1
ATOM 1537 O O . TYR A 1 195 ? -4.875 20.235 66.155 1.00 77.62 195 TYR A O 1
ATOM 1545 N N . GLY A 1 196 ? -4.084 20.990 64.219 1.00 73.44 196 GLY A N 1
ATOM 1546 C CA . GLY A 1 196 ? -5.248 20.587 63.418 1.00 73.44 196 GLY A CA 1
ATOM 1547 C C . GLY A 1 196 ? -6.579 21.274 63.770 1.00 73.44 196 GLY A C 1
ATOM 1548 O O . GLY A 1 196 ? -7.614 20.951 63.171 1.00 73.44 196 GLY A O 1
ATOM 1549 N N . LYS A 1 197 ? -6.585 22.223 64.717 1.00 76.38 197 LYS A N 1
ATOM 1550 C CA . LYS A 1 197 ? -7.782 22.976 65.121 1.00 76.38 197 LYS A CA 1
ATOM 1551 C C . LYS A 1 197 ? -8.036 24.172 64.188 1.00 76.38 197 LYS A C 1
ATOM 1553 O O . LYS A 1 197 ? -7.075 24.808 63.746 1.00 76.38 197 LYS A O 1
ATOM 1558 N N . PRO A 1 198 ? -9.304 24.465 63.854 1.00 73.81 198 PRO A N 1
ATOM 1559 C CA . PRO A 1 198 ? -9.673 25.658 63.096 1.00 73.81 198 PRO A CA 1
ATOM 1560 C C . PRO A 1 198 ? -9.613 26.921 63.976 1.00 73.81 198 PRO A C 1
ATOM 1562 O O . PRO A 1 198 ? -9.559 26.824 65.199 1.00 73.81 198 PRO A O 1
ATOM 1565 N N . GLY A 1 199 ? -9.623 28.107 63.362 1.00 77.06 199 GLY A N 1
ATOM 1566 C CA . GLY A 1 199 ? -9.702 29.397 64.072 1.00 77.06 199 GLY A CA 1
ATOM 1567 C C . GLY A 1 199 ? -8.373 30.137 64.267 1.00 77.06 199 GLY A C 1
ATOM 1568 O O . GLY A 1 199 ? -8.386 31.320 64.581 1.00 77.06 199 GLY A O 1
ATOM 1569 N N . HIS A 1 200 ? -7.228 29.495 64.020 1.00 80.88 200 HIS A N 1
ATOM 1570 C CA . HIS A 1 200 ? -5.912 30.147 64.000 1.00 80.88 200 HIS A CA 1
ATOM 1571 C C . HIS A 1 200 ? -4.960 29.440 63.021 1.00 80.88 200 HIS A C 1
ATOM 1573 O O . HIS A 1 200 ? -5.206 28.305 62.604 1.00 80.88 200 HIS A O 1
ATOM 1579 N N . ASN A 1 201 ? -3.864 30.102 62.639 1.00 77.19 201 ASN A N 1
ATOM 1580 C CA . ASN A 1 201 ? -2.819 29.509 61.800 1.00 77.19 201 ASN A CA 1
ATOM 1581 C C . ASN A 1 201 ? -1.560 29.187 62.629 1.00 77.19 201 ASN A C 1
ATOM 1583 O O . ASN A 1 201 ? -1.413 29.654 63.755 1.00 77.19 201 ASN A O 1
ATOM 1587 N N . ALA A 1 202 ? -0.634 28.400 62.068 1.00 78.31 202 ALA A N 1
ATOM 1588 C CA . ALA A 1 202 ? 0.561 27.949 62.791 1.00 78.31 202 ALA A CA 1
ATOM 1589 C C . ALA A 1 202 ? 1.465 29.096 63.291 1.00 78.31 202 ALA A C 1
ATOM 1591 O O . ALA A 1 202 ? 2.187 28.912 64.263 1.00 78.31 202 ALA A O 1
ATOM 1592 N N . ARG A 1 203 ? 1.413 30.282 62.666 1.00 71.69 203 ARG A N 1
ATOM 1593 C CA . ARG A 1 203 ? 2.217 31.456 63.052 1.00 71.69 203 ARG A CA 1
ATOM 1594 C C . ARG A 1 203 ? 1.609 32.254 64.207 1.00 71.69 203 ARG A C 1
ATOM 1596 O O . ARG A 1 203 ? 2.316 33.038 64.823 1.00 71.69 203 ARG A O 1
ATOM 1603 N N . THR A 1 204 ? 0.321 32.068 64.490 1.00 72.44 204 THR A N 1
ATOM 1604 C CA . THR A 1 204 ? -0.421 32.758 65.561 1.00 72.44 204 THR A CA 1
ATOM 1605 C C . THR A 1 204 ? -0.900 31.782 66.636 1.00 72.44 204 THR A C 1
ATOM 1607 O O . THR A 1 204 ? -1.863 32.052 67.347 1.00 72.44 204 THR A O 1
ATOM 1610 N N . CYS A 1 205 ? -0.281 30.603 66.712 1.00 77.44 205 CYS A N 1
ATOM 1611 C CA . CYS A 1 205 ? -0.638 29.565 67.665 1.00 77.44 205 CYS A CA 1
ATOM 1612 C C . CYS A 1 205 ? -0.017 29.889 69.031 1.00 77.44 205 CYS A C 1
ATOM 1614 O O . CYS A 1 205 ? 1.154 29.611 69.255 1.00 77.44 205 CYS A O 1
ATOM 1616 N N . GLN A 1 206 ? -0.806 30.485 69.926 1.00 67.25 206 GLN A N 1
ATOM 1617 C CA . GLN A 1 206 ? -0.402 30.894 71.282 1.00 67.25 206 GLN A CA 1
ATOM 1618 C C . GLN A 1 206 ? -0.794 29.862 72.349 1.00 67.25 206 GLN A C 1
ATOM 1620 O O . GLN A 1 206 ? -1.078 30.212 73.489 1.00 67.25 206 GLN A O 1
ATOM 1625 N N . ILE A 1 207 ? -0.837 28.578 71.983 1.00 61.31 207 ILE A N 1
ATOM 1626 C CA . ILE A 1 207 ? -0.968 27.515 72.983 1.00 61.31 207 ILE A CA 1
ATO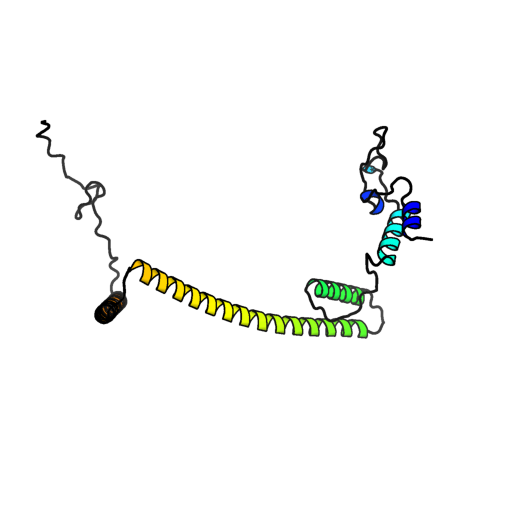M 1627 C C . ILE A 1 207 ? 0.426 27.324 73.576 1.00 61.31 207 ILE A C 1
ATOM 1629 O O . ILE A 1 207 ? 1.213 26.507 73.097 1.00 61.31 207 ILE A O 1
ATOM 1633 N N . GLU A 1 208 ? 0.756 28.160 74.558 1.00 47.50 208 GLU A N 1
ATOM 1634 C CA . GLU A 1 208 ? 1.873 27.908 75.456 1.00 47.50 208 GLU A CA 1
ATOM 1635 C C . GLU A 1 208 ? 1.662 26.537 76.098 1.00 47.50 208 GLU A C 1
ATOM 1637 O O . GLU A 1 208 ? 0.553 26.163 76.486 1.00 47.50 208 GLU A O 1
ATOM 1642 N N . ALA A 1 209 ? 2.731 25.749 76.115 1.00 52.28 209 ALA A N 1
ATOM 1643 C CA . ALA A 1 209 ? 2.759 24.440 76.725 1.00 52.28 209 ALA A CA 1
ATOM 1644 C C . ALA A 1 209 ? 2.502 24.573 78.234 1.00 52.28 209 ALA A C 1
ATOM 1646 O O . ALA A 1 209 ? 3.437 24.741 79.015 1.00 52.28 209 ALA A O 1
ATOM 1647 N N . GLU A 1 210 ? 1.243 24.456 78.654 1.00 43.78 210 GLU A N 1
ATOM 1648 C CA . GLU A 1 210 ? 0.918 24.106 80.034 1.00 43.78 210 GLU A CA 1
ATOM 1649 C C . GLU A 1 210 ? 1.323 22.646 80.271 1.00 43.78 210 GLU A C 1
ATOM 1651 O O . GLU A 1 210 ? 0.612 21.690 79.970 1.00 43.78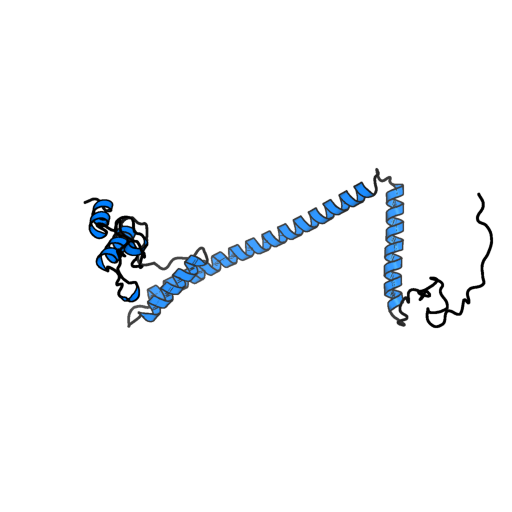 210 GLU A O 1
ATOM 1656 N N . MET A 1 211 ? 2.583 22.525 80.688 1.00 34.00 211 MET A N 1
ATOM 1657 C CA . MET A 1 211 ? 3.108 21.648 81.730 1.00 34.00 211 MET A CA 1
ATOM 1658 C C . MET A 1 211 ? 2.357 20.341 82.030 1.00 34.00 211 MET A C 1
ATOM 1660 O O . MET A 1 211 ? 1.287 20.316 82.625 1.00 34.00 211 MET A O 1
ATOM 1664 N N . THR A 1 212 ? 3.072 19.247 81.754 1.00 40.75 212 THR A N 1
ATOM 1665 C CA . THR A 1 212 ? 3.454 18.210 82.733 1.00 40.75 212 THR A CA 1
ATOM 1666 C C . THR A 1 212 ? 2.461 17.875 83.850 1.00 40.75 212 THR A C 1
ATOM 1668 O O . THR A 1 212 ? 2.298 18.641 84.795 1.00 40.75 212 THR A O 1
ATOM 1671 N N . SER A 1 213 ? 2.020 16.618 83.897 1.00 38.53 213 SER A N 1
ATOM 1672 C CA . SER A 1 213 ? 2.500 15.594 84.851 1.00 38.53 213 SER A CA 1
ATOM 1673 C C . SER A 1 213 ? 1.452 14.487 85.039 1.00 38.53 213 SER A C 1
ATOM 1675 O O . SER A 1 213 ? 0.267 14.736 84.845 1.00 38.53 213 SER A O 1
ATOM 1677 N N . VAL A 1 214 ? 1.918 13.307 85.492 1.00 40.06 214 VAL A N 1
ATOM 1678 C CA . VAL A 1 214 ? 1.134 12.214 86.123 1.00 40.06 214 VAL A CA 1
ATOM 1679 C C . VAL A 1 214 ? 0.490 11.218 85.121 1.00 40.06 214 VAL A C 1
ATOM 1681 O O . VAL A 1 214 ? -0.343 11.618 84.326 1.00 40.06 214 VAL A O 1
ATOM 1684 N N . TYR A 1 215 ? 0.779 9.908 85.028 1.00 47.06 215 TYR A N 1
ATOM 1685 C CA . TYR A 1 215 ? 1.482 8.901 85.842 1.00 47.06 215 TYR A CA 1
ATOM 1686 C C . TYR A 1 215 ? 2.159 7.874 84.901 1.00 47.06 215 TYR A C 1
ATOM 1688 O O . TYR A 1 215 ? 1.498 7.322 84.024 1.00 47.06 215 TYR A O 1
ATOM 1696 N N . SER A 1 216 ? 3.436 7.558 85.141 1.00 43.41 216 SER A N 1
ATOM 1697 C CA . SER A 1 216 ? 3.971 6.209 84.905 1.00 43.41 216 SER A CA 1
ATOM 1698 C C . SER A 1 216 ? 3.814 5.421 86.205 1.00 43.41 216 SER A C 1
ATOM 1700 O O . SER A 1 216 ? 4.298 5.897 87.227 1.00 43.41 216 SER A O 1
ATOM 1702 N N . SER A 1 217 ? 3.134 4.276 86.136 1.00 44.81 217 SER A N 1
ATOM 1703 C CA . SER A 1 217 ? 3.070 3.132 87.072 1.00 44.81 217 SER A CA 1
ATOM 1704 C C . SER A 1 217 ? 1.979 2.215 86.487 1.00 44.81 217 SER A C 1
ATOM 1706 O O . SER A 1 217 ? 0.907 2.721 86.171 1.00 44.81 217 SER A O 1
ATOM 1708 N N . GLU A 1 218 ? 2.147 0.924 86.219 1.00 39.41 218 GLU A N 1
ATOM 1709 C CA . GLU A 1 218 ? 3.118 -0.108 86.616 1.00 39.41 218 GLU A CA 1
ATOM 1710 C C . GLU A 1 218 ? 3.427 -1.027 85.421 1.00 39.41 218 GLU A C 1
ATOM 1712 O O . GLU A 1 218 ? 2.555 -1.147 84.525 1.00 39.41 218 GLU A O 1
#

Radius of gyration: 41.39 Å; chains: 1; bounding box: 86×60×116 Å

Foldseek 3Di:
DDLVVLLCVLCPPVPPVPCLLQFHQRQDADPVRAGPQHDRVPGGHDPSSNVSSVVSCCVVVVDPPPLDAQAQDQDPVVLVVLVVSLVVCVVPDDPDDCVSSVSNVVSPVVNVVVVVVVVVVVVVVVVVVVVVVVVVVVVVVVVVV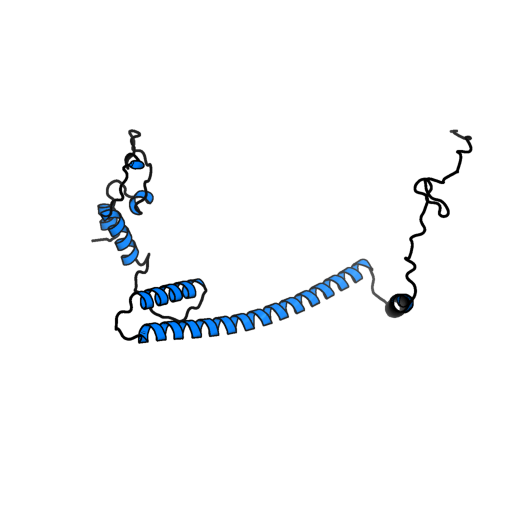VVVVPDDQDPVNVVVVVVVVVVVVVVVVCVVVVVPDDDDPPPPQDAAPVPRHGDDYVVPPPPDDPDDDDDDDD

Sequence (218 aa):
MDQGTQMREALGHQWGDQAYALGAWSGRLNTRRTLIDGPKESWKPNLKVIKAVIHFATTTGRINTDPWVSQTPHNPTEALSQTTFVKSRIRGHQGSSPTPIFQAVKHMAKGMEAMAHEMTLMKEENHNLRKANEALSKRRRAKKTRVRQGGALTIEDAHDNLAQKEVNEQVVQDMRENWGGDGERLATIRRCGNYGKPGHNARTCQIEAEMTSVYSSE

Secondary structure (DSSP, 8-state):
--HHHHHHHHHGGGTT-HHHHTT-----B-TTS-BSS--GGG----HHHHHHHHHHHHHTTSS--S-PPP----SHHHHHHHHHHHHHHHHT-SSS-SHHHHHHHHHHHHHHHHHHHHHHHHHHHHHHHHHHHHHHHHHHHHHHHHHHHTS---HHHHHHHHHHHHHHHHHHHHHHHTTSS--------PBPTTT--BSS-GGG--------------